Protein AF-A0A3S5ANH1-F1 (afdb_monomer)

Nearest PDB structures (foldseek):
  4wo8-assembly1_A  TM=8.665E-01  e=1.087E-09  Schistosoma mansoni
  4woe-assembly1_A  TM=8.749E-01  e=1.483E-09  Schistosoma mansoni
  3m10-assembly1_A  TM=8.319E-01  e=1.886E-06  Limulus polyphemus
  4am1-assembly1_A  TM=8.472E-01  e=3.976E-06  Penaeus vannamei
  4bg4-assembly1_A  TM=8.411E-01  e=7.877E-06  Penaeus vannamei

Organism: NCBI:txid117903

Foldseek 3Di:
DFQPLLVVLLCVLQPDPPQPELLNVQPDPVCRVVFRPDADPLRDGVSLQQPVVVQPPDDSPYSHTHFQFPCCCVRSVSRVVSSCCVVVVDPDPDDDDDDDDPDDPVPPPDDDPCPPPNPDPDDDDDDDDDDPPATDPSSQDPVNVVVVVVVVVVVVVPVDPPDDDPDDDPPVPDDPVVVVVVVVVVD

InterPro domains:
  IPR000749 ATP:guanido phosphotransferase [PTHR11547] (14-159)
  IPR014746 Glutamine synthetase/guanido kinase, catalytic domain [SSF55931] (110-155)
  IPR022413 ATP:guanido phosphotransferase, N-terminal [PF02807] (18-84)
  IPR022413 ATP:guanido phosphotransferase, N-terminal [PS51509] (5-89)
  IPR022414 ATP:guanido phosphotransferase, catalytic domain [PS51510] (119-187)
  IPR036802 ATP:guanido phosphotransferase, N-terminal domain superfamily [G3DSA:1.10.135.10] (2-91)
  IPR036802 ATP:guanido phosphotransferase, N-terminal domain superfamily [SSF48034] (4-90)

Mean predicted aligned error: 10.55 Å

pLDDT: mean 77.69, std 18.93, range [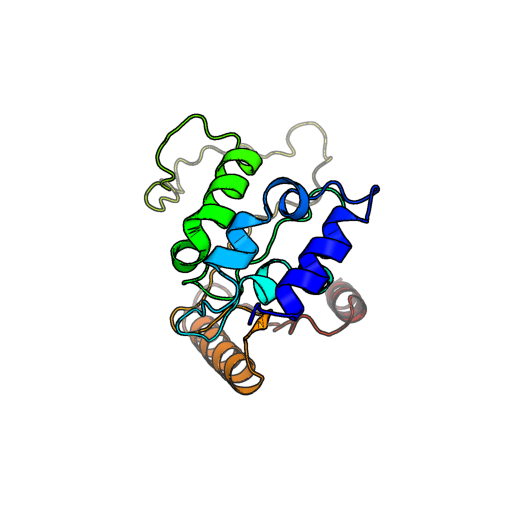28.47, 96.0]

Secondary structure (DSSP, 8-state):
---HHHHHHHHHHHT-TT---HHHHH--HHHHHHHTT---TT---HHHHH-HHHH--S-GGG-----SSTTHHHHTHHHHHHHHHHHTT--SSS--PPPP----GGG--PPPTTTTT------------PPTT---TTT--HHHHHHHHHHHHHHHHHS-SS---------SSS-THHHHHHHHT--

Structure (mmCIF, N/CA/C/O backbone):
data_AF-A0A3S5ANH1-F1
#
_entry.id   AF-A0A3S5ANH1-F1
#
loop_
_atom_site.group_PDB
_atom_site.id
_atom_site.type_symbol
_atom_site.label_atom_id
_atom_site.label_alt_id
_atom_site.label_comp_id
_atom_site.label_asym_id
_atom_site.label_entity_id
_atom_site.label_seq_id
_atom_site.pdbx_PDB_ins_code
_atom_site.Cartn_x
_atom_site.Cartn_y
_atom_site.Cartn_z
_atom_site.occupancy
_atom_site.B_iso_or_equiv
_atom_site.auth_seq_id
_atom_site.auth_comp_id
_atom_site.auth_asym_id
_atom_site.auth_atom_id
_atom_site.pdbx_PDB_model_num
ATOM 1 N N . MET A 1 1 ? -17.662 0.057 21.845 1.00 48.22 1 MET A N 1
ATOM 2 C CA . MET A 1 1 ? -16.633 0.931 22.445 1.00 48.22 1 MET A CA 1
ATOM 3 C C . MET A 1 1 ? -15.595 1.213 21.374 1.00 48.22 1 MET A C 1
ATOM 5 O O . MET A 1 1 ? -14.651 0.446 21.330 1.00 48.22 1 MET A O 1
ATOM 9 N N . GLU A 1 2 ? -15.850 2.197 20.494 1.00 56.78 2 GLU A N 1
ATOM 10 C CA . GLU A 1 2 ? -15.168 2.522 19.212 1.00 56.78 2 GLU A CA 1
ATOM 11 C C . GLU A 1 2 ? -13.622 2.590 19.268 1.00 56.78 2 GLU A C 1
ATOM 13 O O . GLU A 1 2 ? -13.023 2.810 20.321 1.00 56.78 2 GLU A O 1
ATOM 18 N N . SER A 1 3 ? -12.949 2.331 18.135 1.00 76.44 3 SER A N 1
ATOM 19 C CA . SER A 1 3 ? -11.482 2.356 18.084 1.00 76.44 3 SER A CA 1
ATOM 20 C C . SER A 1 3 ? -10.990 3.794 18.167 1.00 76.44 3 SER A C 1
ATOM 22 O O . SER A 1 3 ? -10.947 4.497 17.159 1.00 76.44 3 SER A O 1
ATOM 24 N N . LYS A 1 4 ? -10.577 4.201 19.373 1.00 86.81 4 LYS A N 1
ATOM 25 C CA . LYS A 1 4 ? -10.059 5.543 19.678 1.00 86.81 4 LYS A CA 1
ATOM 26 C C . LYS A 1 4 ? -9.081 6.062 18.615 1.00 86.81 4 LYS A C 1
ATOM 28 O O . LYS A 1 4 ? -9.253 7.154 18.104 1.00 86.81 4 LYS A O 1
ATOM 33 N N . ALA A 1 5 ? -8.130 5.228 18.190 1.00 88.94 5 ALA A N 1
ATOM 34 C CA . ALA A 1 5 ? -7.135 5.614 17.190 1.00 88.94 5 ALA A CA 1
ATOM 35 C C . ALA A 1 5 ? -7.726 5.977 15.814 1.00 88.94 5 ALA A C 1
ATOM 37 O O . ALA A 1 5 ? -7.190 6.845 15.136 1.00 88.94 5 ALA A O 1
ATOM 38 N N . LEU A 1 6 ? -8.789 5.301 15.363 1.00 90.81 6 LEU A N 1
ATOM 39 C CA . LEU A 1 6 ? -9.415 5.607 14.073 1.00 90.81 6 LEU A CA 1
ATOM 40 C C . LEU A 1 6 ? -10.240 6.900 14.153 1.00 90.81 6 LEU A C 1
ATOM 42 O O . LEU A 1 6 ? -10.196 7.696 13.216 1.00 90.81 6 LEU A O 1
ATOM 46 N N . ILE A 1 7 ? -10.925 7.119 15.279 1.00 92.19 7 ILE A N 1
ATOM 47 C CA . ILE A 1 7 ? -11.663 8.357 15.563 1.00 92.19 7 ILE A CA 1
ATOM 48 C C . ILE A 1 7 ? -10.708 9.551 15.582 1.00 92.19 7 ILE A C 1
ATOM 50 O O . ILE A 1 7 ? -10.924 10.508 14.845 1.00 92.19 7 ILE A O 1
ATOM 54 N N . ASP A 1 8 ? -9.612 9.456 16.341 1.00 90.38 8 ASP A N 1
ATOM 55 C CA . ASP A 1 8 ? -8.623 10.531 16.466 1.00 90.38 8 ASP A CA 1
ATOM 56 C C . ASP A 1 8 ? -8.066 10.941 15.085 1.00 90.38 8 ASP A C 1
ATOM 58 O O . ASP A 1 8 ? -7.897 12.124 14.785 1.00 90.38 8 ASP A O 1
ATOM 62 N N . ILE A 1 9 ? -7.804 9.962 14.205 1.00 89.31 9 ILE A N 1
ATOM 63 C CA . ILE A 1 9 ? -7.336 10.222 12.834 1.00 89.31 9 ILE A CA 1
ATOM 64 C C . ILE A 1 9 ? -8.435 10.865 11.985 1.00 89.31 9 ILE A C 1
ATOM 66 O O . ILE A 1 9 ? -8.144 11.805 11.245 1.00 89.31 9 ILE A O 1
ATOM 70 N N . TYR A 1 10 ? -9.673 10.376 12.076 1.00 90.88 10 TYR A N 1
ATOM 71 C CA . TYR A 1 10 ? -10.809 10.951 11.360 1.00 90.88 10 TYR A CA 1
ATOM 72 C C . TYR A 1 10 ? -11.000 12.423 11.732 1.00 90.88 10 TYR A C 1
ATOM 74 O O . TYR A 1 10 ? -10.987 13.277 10.849 1.00 90.88 10 TYR A O 1
ATOM 82 N N . GLU A 1 11 ? -11.077 12.742 13.023 1.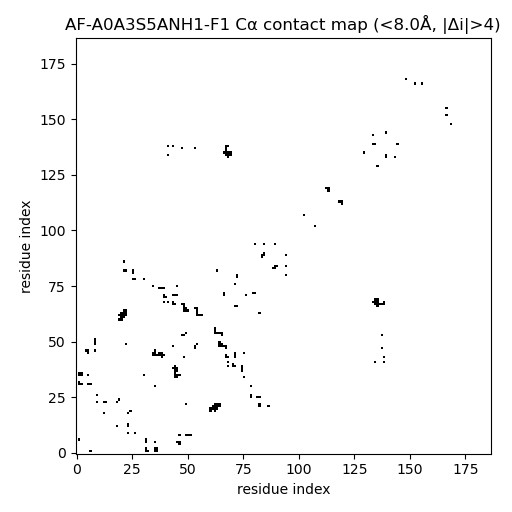00 90.75 11 GLU A N 1
ATOM 83 C CA . GLU A 1 11 ? -11.226 14.118 13.503 1.00 90.75 11 GLU A CA 1
ATOM 84 C C . GLU A 1 11 ? -10.055 15.000 13.057 1.00 90.75 11 GLU A C 1
ATOM 86 O O . GLU A 1 11 ? -10.266 16.090 12.526 1.00 90.75 11 GLU A O 1
ATOM 91 N N . CYS A 1 12 ? -8.818 14.508 13.175 1.00 87.50 12 CYS A N 1
ATOM 92 C CA . CYS A 1 12 ? -7.627 15.221 12.713 1.00 87.50 12 CYS A CA 1
ATOM 93 C C . CYS A 1 12 ? -7.669 15.526 11.204 1.00 87.50 12 CYS A C 1
ATOM 95 O O . CYS A 1 12 ? -7.318 16.630 10.783 1.00 87.50 12 CYS A O 1
ATOM 97 N N . MET A 1 13 ? -8.114 14.575 10.376 1.00 85.75 13 MET A N 1
ATOM 98 C CA . MET A 1 13 ? -8.253 14.786 8.933 1.00 85.75 13 MET A CA 1
ATOM 99 C C . MET A 1 13 ? -9.373 15.767 8.598 1.00 85.75 13 MET A C 1
ATOM 101 O O . MET A 1 13 ? -9.183 16.624 7.729 1.00 85.75 13 MET A O 1
ATOM 105 N N . GLN A 1 14 ? -10.526 15.649 9.263 1.00 87.19 14 GLN A N 1
ATOM 106 C CA . GLN A 1 14 ? -11.679 16.492 8.969 1.00 87.19 14 GLN A CA 1
ATOM 107 C C . GLN A 1 14 ? -11.457 17.942 9.404 1.00 87.19 14 GLN A C 1
ATOM 109 O O . GLN A 1 14 ? -11.721 18.842 8.606 1.00 87.19 14 GLN A O 1
ATOM 114 N N . ASN A 1 15 ? -10.848 18.160 10.573 1.00 88.06 15 ASN A N 1
ATOM 115 C CA . ASN A 1 15 ? -10.549 19.490 11.118 1.00 88.06 15 ASN A CA 1
ATOM 116 C C . ASN A 1 15 ? -9.405 20.223 10.396 1.00 88.06 15 ASN A C 1
ATOM 118 O O . ASN A 1 15 ? -9.183 21.405 10.639 1.00 88.06 15 ASN A O 1
ATOM 122 N N . ASN A 1 16 ? -8.649 19.543 9.530 1.00 84.88 16 ASN A N 1
ATOM 123 C CA . ASN A 1 16 ? -7.589 20.174 8.751 1.00 84.88 16 ASN A CA 1
ATOM 124 C C . ASN A 1 16 ? -8.125 20.655 7.393 1.00 84.88 16 ASN A C 1
ATOM 126 O O . ASN A 1 16 ? -8.247 19.863 6.454 1.00 84.88 16 ASN A O 1
ATOM 130 N N . ASP A 1 17 ? -8.419 21.949 7.274 1.00 83.56 17 ASP A N 1
ATOM 131 C CA . ASP A 1 17 ? -8.961 22.567 6.053 1.00 83.56 17 ASP A CA 1
ATOM 132 C C . ASP A 1 17 ? -7.990 22.577 4.864 1.00 83.56 17 ASP A C 1
ATOM 134 O O . ASP A 1 17 ? -8.424 22.592 3.706 1.00 83.56 17 ASP A O 1
ATOM 138 N N . GLU A 1 18 ? -6.685 22.506 5.125 1.00 82.94 18 GLU A N 1
ATOM 139 C CA . GLU A 1 18 ? -5.639 22.442 4.099 1.00 82.94 18 GLU A CA 1
ATOM 140 C C . GLU A 1 18 ? -5.502 21.036 3.501 1.00 82.94 18 GLU A C 1
ATOM 142 O O . GLU A 1 18 ? -4.967 20.854 2.405 1.00 82.94 18 GLU A O 1
ATOM 147 N N . ASN A 1 19 ? -6.016 20.016 4.190 1.00 80.06 19 ASN A N 1
ATOM 148 C CA . ASN A 1 19 ? -5.932 18.640 3.735 1.00 80.06 19 ASN A CA 1
ATOM 149 C C . ASN A 1 19 ? -6.884 18.396 2.548 1.00 80.06 19 ASN A C 1
ATOM 151 O O . ASN A 1 19 ? -8.104 18.336 2.701 1.00 80.06 19 ASN A O 1
ATOM 155 N N . ARG A 1 20 ? -6.313 18.211 1.352 1.00 80.94 20 ARG A N 1
ATOM 156 C CA . ARG A 1 20 ? -7.031 17.874 0.104 1.00 80.94 20 ARG A CA 1
ATOM 157 C C . ARG A 1 20 ? -6.904 16.397 -0.297 1.00 80.94 20 ARG A C 1
ATOM 159 O O . ARG A 1 20 ? -7.111 16.047 -1.454 1.00 80.94 20 ARG A O 1
ATOM 166 N N . SER A 1 21 ? -6.540 15.529 0.647 1.00 83.12 21 SER A N 1
ATOM 167 C CA . SER A 1 21 ? -6.333 14.100 0.395 1.00 83.12 21 SER A CA 1
ATOM 168 C C . SER A 1 21 ? -7.602 13.369 -0.047 1.00 83.12 21 SER A C 1
ATOM 170 O O . SER A 1 21 ? -8.707 13.646 0.428 1.00 83.12 21 SER A O 1
ATOM 172 N N . LEU A 1 22 ? -7.428 12.346 -0.890 1.00 85.25 22 LEU A N 1
ATOM 173 C CA . LEU A 1 22 ? -8.503 11.396 -1.190 1.00 85.25 22 LEU A CA 1
ATOM 174 C C . LEU A 1 22 ? -8.908 10.605 0.061 1.00 85.25 22 LEU A C 1
ATOM 176 O O . LEU A 1 22 ? -10.085 10.298 0.226 1.00 85.25 22 LEU A O 1
ATOM 180 N N . SER A 1 23 ? -7.969 10.357 0.980 1.00 87.56 23 SER A N 1
ATOM 181 C CA . SER A 1 23 ? -8.270 9.776 2.292 1.00 87.56 23 SER A CA 1
ATOM 182 C C . SER A 1 23 ? -9.314 10.594 3.054 1.00 87.56 23 SER A C 1
ATOM 184 O O . SER A 1 23 ? -10.310 10.025 3.483 1.00 87.56 23 SER A O 1
ATOM 186 N N . LYS A 1 24 ? -9.149 11.923 3.167 1.00 87.62 24 LYS A N 1
ATOM 187 C CA . LYS A 1 24 ? -10.128 12.803 3.831 1.00 87.62 24 LYS A CA 1
ATOM 188 C C . LYS A 1 24 ? -11.490 12.754 3.141 1.00 87.62 24 LYS A C 1
ATOM 190 O O . LYS A 1 24 ? -12.512 12.671 3.814 1.00 87.62 24 LYS A O 1
ATOM 195 N N . LYS A 1 25 ? -11.496 12.806 1.804 1.00 89.25 25 LYS A N 1
ATOM 196 C CA . LYS A 1 25 ? -12.723 12.819 0.992 1.00 89.25 25 LYS A CA 1
ATOM 197 C C . LYS A 1 25 ? -13.569 11.555 1.178 1.00 89.25 25 LYS A C 1
ATOM 199 O O . LYS A 1 25 ? -14.790 11.647 1.180 1.00 89.25 25 LYS A O 1
ATOM 204 N N . HIS A 1 26 ? -12.926 10.394 1.296 1.00 91.88 26 HIS A N 1
ATOM 205 C CA . HIS A 1 26 ? -13.602 9.091 1.300 1.00 91.88 26 HIS A CA 1
ATOM 206 C C . HIS A 1 26 ? -13.698 8.437 2.680 1.00 91.88 26 HIS A C 1
ATOM 208 O O . HIS A 1 26 ? -14.437 7.467 2.836 1.00 91.88 26 HIS A O 1
ATOM 214 N N . LEU A 1 27 ? -12.981 8.938 3.688 1.00 91.31 27 LEU A N 1
ATOM 215 C CA . LEU A 1 27 ? -13.120 8.472 5.065 1.00 91.31 27 LEU A CA 1
ATOM 216 C C . LEU A 1 27 ? -14.353 9.124 5.700 1.00 91.31 27 LEU A C 1
ATOM 218 O O . LEU A 1 27 ? -14.269 10.223 6.245 1.00 91.31 27 LEU A O 1
ATOM 222 N N . ILE A 1 28 ? -15.491 8.438 5.608 1.00 92.62 28 ILE A N 1
ATOM 223 C CA . ILE A 1 28 ? -16.779 8.852 6.181 1.00 92.62 28 ILE A CA 1
ATOM 224 C C . ILE A 1 28 ? -17.017 8.211 7.553 1.00 92.62 28 ILE A C 1
ATOM 226 O O . ILE A 1 28 ? -16.389 7.206 7.900 1.00 92.62 28 ILE A O 1
ATOM 230 N N . LYS A 1 29 ? -17.938 8.783 8.336 1.00 92.19 29 LYS A N 1
ATOM 231 C CA . LYS A 1 29 ? -18.213 8.351 9.713 1.00 92.19 29 LYS A CA 1
ATOM 232 C C . LYS A 1 29 ? -18.677 6.891 9.789 1.00 92.19 29 LYS A C 1
ATOM 234 O O . LYS A 1 29 ? -18.270 6.164 10.686 1.00 92.19 29 LYS A O 1
ATOM 239 N N . GLU A 1 30 ? -19.433 6.431 8.802 1.00 93.56 30 GLU A N 1
ATOM 240 C CA . GLU A 1 30 ? -19.943 5.062 8.695 1.00 93.56 30 GLU A CA 1
ATOM 241 C C . GLU A 1 30 ? -18.811 4.023 8.671 1.00 93.56 30 GLU A C 1
ATOM 243 O O . GLU A 1 30 ? -18.956 2.921 9.198 1.00 93.56 30 GLU A O 1
ATOM 248 N N . PHE A 1 31 ? -17.647 4.373 8.112 1.00 93.44 31 PHE A N 1
ATOM 249 C CA . PHE A 1 31 ? -16.478 3.494 8.107 1.00 93.44 31 PHE A CA 1
ATOM 250 C C . PHE A 1 31 ? -15.800 3.383 9.474 1.00 93.44 31 PHE A C 1
ATOM 252 O O . PHE A 1 31 ? -15.119 2.388 9.728 1.00 93.44 31 PHE A O 1
ATOM 259 N N . ILE A 1 32 ? -16.001 4.353 10.367 1.00 92.31 32 ILE A N 1
ATOM 260 C CA . ILE A 1 32 ? -15.525 4.282 11.753 1.00 92.31 32 ILE A CA 1
ATOM 261 C C . ILE A 1 32 ? -16.286 3.180 12.492 1.00 92.31 32 ILE A C 1
ATOM 263 O O . ILE A 1 32 ? -15.665 2.307 13.106 1.00 92.31 32 ILE A O 1
ATOM 267 N N . ASP A 1 33 ? -17.609 3.169 12.335 1.00 91.44 33 ASP A N 1
ATOM 268 C CA . ASP A 1 33 ? -18.497 2.177 12.941 1.00 91.44 33 ASP A CA 1
ATOM 269 C C . ASP A 1 33 ? -18.273 0.791 12.325 1.00 91.44 33 ASP A C 1
ATOM 271 O O . ASP A 1 33 ? -18.129 -0.206 13.035 1.00 91.44 33 ASP A O 1
ATOM 275 N N . GLN A 1 34 ? -18.172 0.731 10.994 1.00 93.50 34 GLN A N 1
ATOM 276 C CA . GLN A 1 34 ? -18.025 -0.521 10.258 1.00 93.50 34 GLN A CA 1
ATOM 277 C C . GLN A 1 34 ? -16.663 -1.192 10.486 1.00 93.50 34 GLN A C 1
ATOM 279 O O . GLN A 1 34 ? -16.593 -2.415 10.615 1.00 93.50 34 GLN A O 1
ATOM 284 N N . TYR A 1 35 ? -15.571 -0.422 10.511 1.00 94.88 35 TYR A N 1
ATOM 285 C CA . TYR A 1 35 ? -14.212 -0.974 10.475 1.00 94.88 35 TYR A CA 1
ATOM 286 C C . TYR A 1 35 ? -13.392 -0.744 11.745 1.00 94.88 35 TYR A C 1
ATOM 288 O O . TYR A 1 35 ? -12.272 -1.252 11.829 1.00 94.88 35 TYR A O 1
ATOM 296 N N . GLY A 1 36 ? -13.915 -0.044 12.757 1.00 91.31 36 GLY A N 1
ATOM 297 C CA . GLY A 1 36 ? -13.165 0.292 13.973 1.00 91.31 36 GLY A CA 1
ATOM 298 C C . GLY A 1 36 ? -12.495 -0.917 14.646 1.00 91.31 36 GLY A C 1
ATOM 299 O O . GLY A 1 36 ? -11.318 -0.862 15.022 1.00 91.31 36 GLY A O 1
ATOM 300 N N . PHE A 1 37 ? -13.195 -2.050 14.721 1.00 92.00 37 PHE A N 1
ATOM 301 C CA . PHE A 1 37 ? -12.689 -3.289 15.342 1.00 92.00 37 PHE A CA 1
ATOM 302 C C . PHE A 1 37 ? -12.140 -4.308 14.363 1.00 92.00 37 PHE A C 1
ATOM 304 O O . PHE A 1 37 ? -11.547 -5.297 14.788 1.00 92.00 37 PHE A O 1
ATOM 311 N N . ILE A 1 38 ? -12.317 -4.080 13.067 1.00 95.06 38 ILE A N 1
ATOM 312 C CA . ILE A 1 38 ? -11.949 -5.059 12.058 1.00 95.06 38 ILE A CA 1
ATOM 313 C C . ILE A 1 38 ? -10.430 -5.081 11.896 1.00 95.06 38 ILE A C 1
ATOM 315 O O . ILE A 1 38 ? -9.757 -4.042 11.913 1.00 95.06 38 ILE A O 1
ATOM 319 N N . ARG A 1 39 ? -9.893 -6.294 11.783 1.00 95.00 39 ARG A N 1
ATOM 320 C CA . ARG A 1 39 ? -8.473 -6.575 11.599 1.00 95.00 39 ARG A CA 1
ATOM 321 C C . ARG A 1 39 ? -8.294 -7.517 10.420 1.00 95.00 39 ARG A C 1
ATOM 323 O O . ARG A 1 39 ? -9.104 -8.422 10.231 1.00 95.00 39 ARG A O 1
ATOM 330 N N . THR A 1 40 ? -7.238 -7.307 9.649 1.00 95.69 40 THR A N 1
ATOM 331 C CA . THR A 1 40 ? -6.801 -8.278 8.641 1.00 95.69 40 THR A CA 1
ATOM 332 C C . THR A 1 40 ? -6.148 -9.486 9.329 1.00 95.69 40 THR A C 1
ATOM 334 O O . THR A 1 40 ? -5.787 -9.396 10.508 1.00 95.69 40 THR A O 1
ATOM 337 N N . PRO A 1 41 ? -5.927 -10.609 8.622 1.00 94.56 41 PRO A N 1
ATOM 338 C CA . PRO A 1 41 ? -5.168 -11.746 9.155 1.00 94.56 41 PRO A CA 1
ATOM 339 C C . PRO A 1 41 ? -3.752 -11.387 9.636 1.00 94.56 41 PRO A C 1
ATOM 341 O O . PRO A 1 41 ? -3.222 -12.043 10.526 1.00 94.56 41 PRO A O 1
ATOM 344 N N . PHE A 1 42 ? -3.160 -10.319 9.092 1.00 92.31 42 PHE A N 1
ATOM 345 C CA . PHE A 1 42 ? -1.860 -9.786 9.513 1.00 92.31 42 PHE A CA 1
ATOM 346 C C . PHE A 1 42 ? -1.956 -8.778 10.676 1.00 92.31 42 PHE A C 1
ATOM 348 O O . PHE A 1 42 ? -0.955 -8.182 11.064 1.00 92.31 42 PHE A O 1
ATOM 355 N N . GLY A 1 43 ? -3.151 -8.551 11.233 1.00 93.06 43 GLY A N 1
ATOM 356 C CA . GLY A 1 43 ? -3.387 -7.587 12.313 1.00 93.06 43 GLY A CA 1
ATOM 357 C C . GLY A 1 43 ? -3.501 -6.128 11.852 1.00 93.06 43 GLY A C 1
ATOM 358 O O . GLY A 1 43 ? -3.582 -5.219 12.683 1.00 93.06 43 GLY A O 1
ATOM 359 N N . GLY A 1 44 ? -3.536 -5.881 10.542 1.00 92.75 44 GLY A N 1
ATOM 360 C CA . GLY A 1 44 ? -3.730 -4.559 9.959 1.00 92.75 44 GLY A CA 1
ATOM 361 C C . GLY A 1 44 ? -5.097 -3.972 10.283 1.00 92.75 44 GLY A C 1
ATOM 362 O O . GLY A 1 44 ? -6.088 -4.683 10.424 1.00 92.75 44 GLY A O 1
ATOM 363 N N . THR A 1 45 ? -5.151 -2.650 10.421 1.00 94.31 45 THR A N 1
ATOM 364 C CA . THR A 1 45 ? -6.366 -1.903 10.767 1.00 94.31 45 THR A CA 1
ATOM 365 C C . THR A 1 45 ? -6.588 -0.806 9.737 1.00 94.31 45 THR A C 1
ATOM 367 O O . THR A 1 45 ? -5.637 -0.362 9.083 1.00 94.31 45 THR A O 1
ATOM 370 N N . LEU A 1 46 ? -7.815 -0.287 9.651 1.00 93.62 46 LEU A N 1
ATOM 371 C CA . LEU A 1 46 ? -8.060 0.901 8.840 1.00 93.62 46 LEU A CA 1
ATOM 372 C C . LEU A 1 46 ? -7.255 2.104 9.356 1.00 93.62 46 LEU A C 1
ATOM 374 O O . LEU A 1 46 ? -6.716 2.856 8.550 1.00 93.62 46 LEU A O 1
ATOM 378 N N . SER A 1 47 ? -7.084 2.243 10.678 1.00 91.88 47 SER A N 1
ATOM 379 C CA . SER A 1 47 ? -6.273 3.319 11.265 1.00 91.88 47 SER A CA 1
ATOM 380 C C . SER A 1 47 ? -4.804 3.252 10.848 1.00 91.88 47 SER A C 1
ATOM 382 O O . SER A 1 47 ? -4.216 4.296 10.584 1.00 91.88 47 SER A O 1
ATOM 384 N N . HIS A 1 48 ? -4.219 2.056 10.711 1.00 90.88 48 HIS A N 1
ATOM 385 C CA . HIS A 1 48 ? -2.894 1.902 10.117 1.00 90.88 48 HIS A CA 1
ATOM 386 C C . HIS A 1 48 ? -2.898 2.423 8.676 1.00 90.88 48 HIS A C 1
ATOM 388 O O . HIS A 1 48 ? -2.048 3.234 8.330 1.00 90.88 48 HIS A O 1
ATOM 394 N N . CYS A 1 49 ? -3.906 2.062 7.877 1.00 90.62 49 CYS A N 1
ATOM 395 C CA . CYS A 1 49 ? -3.966 2.444 6.468 1.00 90.62 49 CYS A CA 1
ATOM 396 C C . CYS A 1 49 ? -4.117 3.956 6.226 1.00 90.62 49 CYS A C 1
ATOM 398 O O . CYS A 1 49 ? -3.579 4.510 5.262 1.00 90.62 49 CYS A O 1
ATOM 400 N N . VAL A 1 50 ? -4.875 4.638 7.088 1.00 89.19 50 VAL A N 1
ATOM 401 C CA . VAL A 1 50 ? -5.155 6.074 6.944 1.00 89.19 50 VAL A CA 1
ATOM 402 C C . VAL A 1 50 ? -4.168 6.965 7.694 1.00 89.19 50 VAL A C 1
ATOM 404 O O . VAL A 1 50 ? -4.162 8.170 7.466 1.00 89.19 50 VAL A O 1
ATOM 407 N N . ASN A 1 51 ? -3.294 6.419 8.543 1.00 84.00 51 ASN A N 1
ATOM 408 C CA . ASN A 1 51 ? -2.388 7.224 9.359 1.00 84.00 51 ASN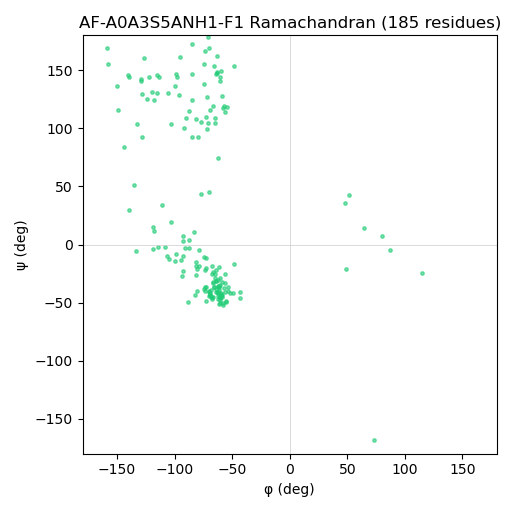 A CA 1
ATOM 409 C C . ASN A 1 51 ? -1.545 8.194 8.512 1.00 84.00 51 ASN A C 1
ATOM 411 O O . ASN A 1 51 ? -0.722 7.788 7.691 1.00 84.00 51 ASN A O 1
ATOM 415 N N . ALA A 1 52 ? -1.710 9.495 8.764 1.00 61.09 52 ALA A N 1
ATOM 416 C CA . ALA A 1 52 ? -1.034 10.563 8.033 1.00 61.09 52 ALA A CA 1
ATOM 417 C C . ALA A 1 52 ? 0.499 10.433 8.063 1.00 61.09 52 ALA A C 1
ATOM 419 O O . ALA A 1 52 ? 1.153 10.715 7.066 1.00 61.09 52 ALA A O 1
ATOM 420 N N . LYS A 1 53 ? 1.092 9.912 9.150 1.00 60.50 53 LYS A N 1
ATOM 421 C CA . LYS A 1 53 ? 2.548 9.670 9.210 1.00 60.50 53 LYS A CA 1
ATOM 422 C C . LYS A 1 53 ? 3.021 8.623 8.197 1.00 60.50 53 LYS A C 1
ATOM 424 O O . LYS A 1 53 ? 4.143 8.719 7.717 1.00 60.50 53 LYS A O 1
ATOM 429 N N . GLN A 1 54 ? 2.179 7.641 7.873 1.00 57.75 54 GLN A N 1
ATOM 430 C CA . GLN A 1 54 ? 2.462 6.640 6.837 1.00 57.75 54 GLN A CA 1
ATOM 431 C C . GLN A 1 54 ? 2.156 7.169 5.428 1.00 57.75 54 GLN A C 1
ATOM 433 O O . GLN A 1 54 ? 2.772 6.729 4.457 1.00 57.75 54 GLN A O 1
ATOM 438 N N . ASN A 1 55 ? 1.235 8.130 5.323 1.00 56.47 55 ASN A N 1
ATOM 439 C CA . ASN A 1 55 ? 0.750 8.672 4.055 1.00 56.47 55 ASN A CA 1
ATOM 440 C C . ASN A 1 55 ? 1.496 9.943 3.593 1.00 56.47 55 ASN A C 1
ATOM 442 O O . ASN A 1 55 ? 1.420 10.279 2.415 1.00 56.47 55 ASN A O 1
ATOM 446 N N . ASN A 1 56 ? 2.296 10.585 4.457 1.00 53.84 56 ASN A N 1
ATOM 447 C CA . ASN A 1 56 ? 3.116 11.776 4.167 1.00 53.84 56 ASN A CA 1
ATOM 448 C C . ASN A 1 56 ? 4.407 11.474 3.368 1.00 53.84 56 ASN A C 1
ATOM 450 O O . ASN A 1 56 ? 5.486 11.990 3.665 1.00 53.84 56 ASN A O 1
ATOM 454 N N . GLY A 1 57 ? 4.330 10.627 2.344 1.00 46.59 57 GLY A N 1
ATOM 455 C CA . GLY A 1 57 ? 5.458 10.392 1.444 1.00 46.59 57 GLY A CA 1
ATOM 456 C C . GLY A 1 57 ? 5.560 11.478 0.373 1.00 46.59 57 GLY A C 1
ATOM 457 O O . GLY A 1 57 ? 4.754 11.453 -0.542 1.00 46.59 57 GLY A O 1
ATOM 458 N N . LEU A 1 58 ? 6.568 12.358 0.475 1.00 40.47 58 LEU A N 1
ATOM 459 C CA . LEU A 1 58 ? 7.203 13.237 -0.540 1.00 40.47 58 LEU A CA 1
ATOM 460 C C . LEU A 1 58 ? 6.340 14.128 -1.474 1.00 40.47 58 LEU A C 1
ATOM 462 O O . LEU A 1 58 ? 6.872 15.118 -1.960 1.00 40.47 58 LEU A O 1
ATOM 466 N N . ASN A 1 59 ? 5.053 13.856 -1.701 1.00 43.44 59 ASN A N 1
ATOM 467 C CA . ASN A 1 59 ? 4.166 14.595 -2.603 1.00 43.44 59 ASN A CA 1
ATOM 468 C C . ASN A 1 59 ? 2.824 14.910 -1.906 1.00 43.44 59 ASN A C 1
ATOM 470 O O . ASN A 1 59 ? 1.966 14.032 -1.806 1.00 43.44 59 ASN A O 1
ATOM 474 N N . PRO A 1 60 ? 2.603 16.164 -1.466 1.00 45.84 60 PRO A N 1
ATOM 475 C CA . PRO A 1 60 ? 1.378 16.604 -0.781 1.00 45.84 60 PRO A CA 1
ATOM 476 C C . PRO A 1 60 ? 0.093 16.477 -1.617 1.00 45.84 60 PRO A C 1
ATOM 478 O O . PRO A 1 60 ? -1.013 16.500 -1.080 1.00 45.84 60 PRO A O 1
ATOM 481 N N . THR A 1 61 ? 0.232 16.372 -2.938 1.00 42.44 61 THR A N 1
ATOM 482 C CA . THR A 1 61 ? -0.861 16.411 -3.916 1.00 42.44 61 THR A CA 1
ATOM 483 C C . THR A 1 61 ? -1.600 15.081 -4.096 1.00 42.44 61 THR A C 1
ATOM 485 O O . THR A 1 61 ? -2.713 15.091 -4.611 1.00 42.44 61 THR A O 1
ATOM 488 N N . GLU A 1 62 ? -1.055 13.952 -3.625 1.00 54.09 62 GLU A N 1
ATOM 489 C CA . GLU A 1 62 ? -1.677 12.621 -3.758 1.00 54.09 62 GLU A CA 1
ATOM 490 C C . GLU A 1 62 ? -1.607 11.814 -2.452 1.00 54.09 62 GLU A C 1
ATOM 492 O O . GLU A 1 62 ? -1.167 10.662 -2.425 1.00 54.09 62 GLU A O 1
ATOM 497 N N . ASN A 1 63 ? -2.045 12.422 -1.346 1.00 65.88 63 ASN A N 1
ATOM 498 C CA . ASN A 1 63 ? -2.207 11.772 -0.040 1.00 65.88 63 ASN A CA 1
ATOM 499 C C . ASN A 1 63 ? -3.256 10.633 -0.109 1.00 65.88 63 ASN A C 1
ATOM 501 O O . ASN A 1 63 ? -4.403 10.768 0.316 1.00 65.88 63 ASN A O 1
ATOM 505 N N . LEU A 1 64 ? -2.875 9.510 -0.707 1.00 80.62 64 LEU A N 1
ATOM 506 C CA . LEU A 1 64 ? -3.629 8.264 -0.783 1.00 80.62 64 LEU A CA 1
ATOM 507 C C . LEU A 1 64 ? -3.376 7.442 0.485 1.00 80.62 64 LEU A C 1
ATOM 509 O O . LEU A 1 64 ? -2.250 7.457 0.993 1.00 80.62 64 LEU A O 1
ATOM 513 N N . PRO A 1 65 ? -4.365 6.675 0.970 1.00 87.06 65 PRO A N 1
ATOM 514 C CA . PRO A 1 65 ? -4.106 5.722 2.033 1.00 87.06 65 PRO A CA 1
ATOM 515 C C . PRO A 1 65 ? -3.165 4.631 1.521 1.00 87.06 65 PRO A C 1
ATOM 517 O O . PRO A 1 65 ? -3.113 4.319 0.323 1.00 87.06 65 PRO A O 1
ATOM 520 N N . ARG A 1 66 ? -2.417 4.024 2.434 1.00 87.50 66 ARG A N 1
ATOM 521 C CA . ARG A 1 66 ? -1.567 2.874 2.136 1.00 87.50 66 ARG A CA 1
ATOM 522 C C . ARG A 1 66 ? -2.224 1.636 2.711 1.00 87.50 66 ARG A C 1
ATOM 524 O O . ARG A 1 66 ? -2.581 1.621 3.878 1.00 87.50 66 ARG A O 1
ATOM 531 N N . CYS A 1 67 ? -2.360 0.578 1.921 1.00 89.88 67 CYS A N 1
ATOM 532 C CA . CYS A 1 67 ? -2.602 -0.727 2.523 1.00 89.88 67 CYS A CA 1
ATOM 533 C C . CYS A 1 67 ? -1.395 -1.101 3.383 1.00 89.88 67 CYS A C 1
ATOM 535 O O . CYS A 1 67 ? -0.258 -0.741 3.063 1.00 89.88 67 CYS A O 1
ATOM 537 N N . VAL A 1 68 ? -1.644 -1.841 4.457 1.00 91.12 68 VAL A N 1
ATOM 538 C CA . VAL A 1 68 ? -0.589 -2.323 5.355 1.00 91.12 68 VAL A CA 1
ATOM 539 C C . VAL A 1 68 ? -0.317 -3.817 5.206 1.00 91.12 68 VAL A C 1
ATOM 541 O O . VAL A 1 68 ? 0.698 -4.306 5.688 1.00 91.12 68 VAL A O 1
ATOM 544 N N . ASP A 1 69 ? -1.169 -4.513 4.459 1.00 93.38 69 ASP A N 1
ATOM 545 C CA . ASP A 1 69 ? -1.020 -5.904 4.045 1.00 93.38 69 ASP A CA 1
ATOM 546 C C . ASP A 1 69 ? -1.899 -6.189 2.802 1.00 93.38 69 ASP A C 1
ATOM 548 O O . ASP A 1 69 ? -2.717 -5.339 2.421 1.00 93.38 69 ASP A O 1
ATOM 552 N N . PRO A 1 70 ? -1.733 -7.353 2.141 1.00 91.81 70 PRO A N 1
ATOM 553 C CA . PRO A 1 70 ? -2.501 -7.707 0.944 1.00 91.81 70 PRO A CA 1
ATOM 554 C C . PRO A 1 70 ? -4.020 -7.789 1.149 1.00 91.81 70 PRO A C 1
ATOM 556 O O . PRO A 1 70 ? -4.772 -7.521 0.212 1.00 91.81 70 PRO A O 1
ATOM 559 N N . GLU A 1 71 ? -4.476 -8.124 2.356 1.00 94.88 71 GLU A N 1
ATOM 560 C CA . GLU A 1 71 ? -5.888 -8.376 2.661 1.00 94.88 71 GLU A CA 1
ATOM 561 C C . GLU A 1 71 ? -6.679 -7.081 2.888 1.00 94.88 71 GLU A C 1
ATOM 563 O O . GLU A 1 71 ? -7.900 -7.068 2.744 1.00 94.88 71 GLU A O 1
ATOM 568 N N . CYS A 1 72 ? -5.998 -5.961 3.155 1.00 93.75 72 CYS A N 1
ATOM 569 C CA . CYS A 1 72 ? -6.608 -4.643 3.353 1.00 93.75 72 CYS A CA 1
ATOM 570 C C . CYS A 1 72 ? -7.603 -4.249 2.249 1.00 93.75 72 CYS A C 1
ATOM 572 O O . CYS A 1 72 ? -8.670 -3.714 2.556 1.00 93.75 72 CYS A O 1
ATOM 574 N N . TYR A 1 73 ? -7.280 -4.525 0.979 1.00 92.12 73 TYR A N 1
ATOM 575 C CA . TYR A 1 73 ? -8.151 -4.192 -0.156 1.00 92.12 73 TYR A CA 1
ATOM 576 C C . TYR A 1 73 ? -9.477 -4.959 -0.130 1.00 92.12 73 TYR A C 1
ATOM 578 O O . TYR A 1 73 ? -10.487 -4.452 -0.609 1.00 92.12 73 TYR A O 1
ATOM 586 N N . THR A 1 74 ? -9.490 -6.156 0.454 1.00 94.19 74 THR A N 1
ATOM 587 C CA . THR A 1 74 ? -10.694 -6.980 0.596 1.00 94.19 74 THR A CA 1
ATOM 588 C C . THR A 1 74 ? -11.427 -6.636 1.892 1.00 94.19 74 THR A C 1
ATOM 590 O O . THR A 1 74 ? -12.629 -6.364 1.876 1.00 94.19 74 THR A O 1
ATOM 593 N N . THR A 1 75 ? -10.701 -6.589 3.015 1.00 96.00 75 THR A N 1
ATOM 594 C CA . THR A 1 75 ? -11.246 -6.339 4.358 1.00 96.00 75 THR A CA 1
ATOM 595 C C . THR A 1 75 ? -11.879 -4.953 4.488 1.00 96.00 75 THR A C 1
ATOM 597 O O . THR A 1 75 ? -12.946 -4.823 5.081 1.00 96.00 75 THR A O 1
ATOM 600 N N . PHE A 1 76 ? -11.253 -3.927 3.908 1.00 95.38 76 PHE A N 1
ATOM 601 C CA . PHE A 1 76 ? -11.729 -2.539 3.932 1.00 95.38 76 PHE A CA 1
ATOM 602 C C . PHE A 1 76 ? -12.187 -2.080 2.537 1.00 95.38 76 PHE A C 1
ATOM 604 O O . PHE A 1 76 ? -12.012 -0.918 2.163 1.00 95.38 76 PHE A O 1
ATOM 611 N N . SER A 1 77 ? -12.756 -3.001 1.752 1.00 93.81 77 SER A N 1
ATOM 612 C CA . SER A 1 77 ? -13.142 -2.779 0.350 1.00 93.81 77 SER A CA 1
ATOM 613 C C . SER A 1 77 ? -14.034 -1.558 0.153 1.00 93.81 77 SER A C 1
ATOM 615 O O . SER A 1 77 ? -13.791 -0.784 -0.764 1.00 93.81 77 SER A O 1
ATOM 617 N N . GLY A 1 78 ? -14.996 -1.298 1.047 1.00 9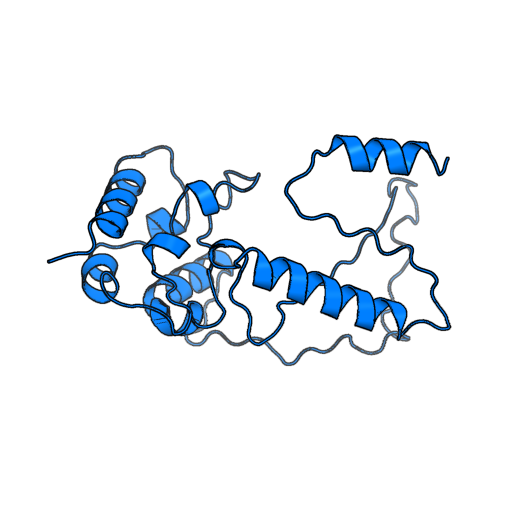2.81 78 GLY A N 1
ATOM 618 C CA . GLY A 1 78 ? -15.859 -0.115 0.935 1.00 92.81 78 GLY A CA 1
ATOM 619 C C . GLY A 1 78 ? -15.084 1.211 0.896 1.00 92.81 78 GLY A C 1
ATOM 620 O O . GLY A 1 78 ? -15.445 2.107 0.135 1.00 92.81 78 GLY A O 1
ATOM 621 N N . PHE A 1 79 ? -13.994 1.312 1.663 1.00 93.69 79 PHE A N 1
ATOM 622 C CA . PHE A 1 79 ? -13.133 2.495 1.706 1.00 93.69 79 PHE A CA 1
ATOM 623 C C . PHE A 1 79 ? -12.118 2.525 0.555 1.00 93.69 79 PHE A C 1
ATOM 625 O O . PHE A 1 79 ? -11.908 3.564 -0.066 1.00 93.69 79 PHE A O 1
ATOM 632 N N . PHE A 1 80 ? -11.475 1.399 0.239 1.00 92.25 80 PHE A N 1
ATOM 633 C CA . PHE A 1 80 ? -10.482 1.382 -0.839 1.00 92.25 80 PHE A CA 1
ATOM 634 C C . PHE A 1 80 ? -11.115 1.477 -2.229 1.00 92.25 80 PHE A C 1
ATOM 636 O O . PHE A 1 80 ? -10.566 2.160 -3.092 1.00 92.25 80 PHE A O 1
ATOM 643 N N . ASP A 1 81 ? -12.279 0.869 -2.456 1.00 91.25 81 ASP A N 1
ATOM 644 C CA . ASP A 1 81 ? -12.965 0.928 -3.747 1.00 91.25 81 ASP A CA 1
ATOM 645 C C . ASP A 1 81 ? -13.439 2.344 -4.078 1.00 91.25 81 ASP A C 1
ATOM 647 O O . ASP A 1 81 ? -13.391 2.742 -5.244 1.00 91.25 81 ASP A O 1
ATOM 651 N N . SER A 1 82 ? -13.896 3.115 -3.083 1.00 90.44 82 SER A N 1
ATOM 652 C CA . SER A 1 82 ? -14.316 4.504 -3.298 1.00 90.44 82 SER A CA 1
ATOM 653 C C . SER A 1 82 ? -13.135 5.376 -3.736 1.00 90.44 82 SER A C 1
ATOM 655 O O . SER A 1 82 ? -13.248 6.131 -4.704 1.00 90.44 82 SER A O 1
ATOM 657 N N . ILE A 1 83 ? -11.967 5.176 -3.123 1.00 89.75 83 ILE A N 1
ATOM 658 C CA . ILE A 1 83 ? -10.725 5.871 -3.475 1.00 89.75 83 ILE A CA 1
ATOM 659 C C . ILE A 1 83 ? -10.189 5.422 -4.832 1.00 89.75 83 ILE A C 1
ATOM 661 O O . ILE A 1 83 ? -9.799 6.265 -5.637 1.00 89.75 83 ILE A O 1
ATOM 665 N N . LEU A 1 84 ? -10.178 4.117 -5.118 1.00 87.62 84 LEU A N 1
ATOM 666 C CA . LEU A 1 84 ? -9.702 3.583 -6.397 1.00 87.62 84 LEU A CA 1
ATOM 667 C C . LEU A 1 84 ? -10.550 4.089 -7.567 1.00 87.62 84 LEU A C 1
ATOM 669 O O . LEU A 1 84 ? -9.996 4.446 -8.608 1.00 87.62 84 LEU A O 1
ATOM 673 N N . LYS A 1 85 ? -11.877 4.157 -7.400 1.00 87.38 85 LYS A N 1
ATOM 674 C CA . LYS A 1 85 ? -12.788 4.712 -8.413 1.00 87.38 85 LYS A CA 1
ATOM 675 C C . LYS A 1 85 ? -12.472 6.170 -8.725 1.00 87.38 85 LYS A C 1
ATOM 677 O O . LYS A 1 85 ? -12.447 6.536 -9.897 1.00 87.38 85 LYS A O 1
ATOM 682 N N . ASP A 1 86 ? -12.198 6.966 -7.697 1.00 87.00 86 ASP A N 1
ATOM 683 C CA . ASP A 1 86 ? -11.886 8.390 -7.836 1.00 87.00 86 ASP A CA 1
ATOM 684 C C . ASP A 1 86 ? -10.485 8.614 -8.435 1.00 87.00 86 ASP A C 1
ATOM 686 O O . ASP A 1 86 ? -10.328 9.321 -9.429 1.00 87.00 86 ASP A O 1
ATOM 690 N N . CYS A 1 87 ? -9.470 7.927 -7.902 1.00 84.94 87 CYS A N 1
ATOM 691 C CA . CYS A 1 87 ? -8.073 8.056 -8.322 1.00 84.94 87 CYS A CA 1
ATOM 692 C C . CYS A 1 87 ? -7.853 7.642 -9.786 1.00 84.94 87 CYS A C 1
ATOM 694 O O . CYS A 1 87 ? -7.197 8.354 -10.545 1.00 84.94 87 CYS A O 1
ATOM 696 N N . HIS A 1 88 ? -8.442 6.523 -10.212 1.00 83.00 88 HIS A N 1
ATOM 697 C CA . HIS A 1 88 ? -8.298 6.013 -11.579 1.00 83.00 88 HIS A CA 1
ATOM 698 C C . HIS A 1 88 ? -9.403 6.485 -12.532 1.00 83.00 88 HIS A C 1
ATOM 700 O O . HIS A 1 88 ? -9.418 6.072 -13.692 1.00 83.00 88 HIS A O 1
ATOM 706 N N . LYS A 1 89 ? -10.321 7.345 -12.064 1.00 81.44 89 LYS A N 1
ATOM 707 C CA . LYS A 1 89 ? -11.455 7.873 -12.841 1.00 81.44 89 LYS A CA 1
ATOM 708 C C . LYS A 1 89 ? -12.272 6.759 -13.517 1.00 81.44 89 LYS A C 1
ATOM 710 O O . LYS A 1 89 ? -12.648 6.863 -14.686 1.00 81.44 89 LYS A O 1
ATOM 715 N N . PHE A 1 90 ? -12.529 5.666 -12.795 1.00 69.50 90 PHE A N 1
ATOM 716 C CA . PHE A 1 90 ? -13.293 4.536 -13.325 1.00 69.50 90 PHE A CA 1
ATOM 717 C C . PHE A 1 90 ? -14.781 4.893 -13.463 1.00 69.50 90 PHE A C 1
ATOM 719 O O . PHE A 1 90 ? -15.432 5.249 -12.487 1.00 69.50 90 PHE A O 1
ATOM 726 N N . ALA A 1 91 ? -15.350 4.689 -14.657 1.00 61.47 91 ALA A N 1
ATOM 727 C CA . ALA A 1 91 ? -16.801 4.744 -14.891 1.00 61.47 91 ALA A CA 1
ATOM 728 C C . ALA A 1 91 ? -17.513 3.394 -14.640 1.00 61.47 91 ALA A C 1
ATOM 730 O O . ALA A 1 91 ? -18.731 3.281 -14.776 1.00 61.47 91 ALA A O 1
ATOM 731 N N . VAL A 1 92 ? -16.759 2.339 -14.315 1.00 62.91 92 VAL A N 1
ATOM 732 C CA . VAL A 1 92 ? -17.245 0.952 -14.253 1.00 62.91 92 VAL A CA 1
ATOM 733 C C . VAL A 1 92 ? -17.590 0.507 -12.833 1.00 62.91 92 VAL A C 1
ATOM 735 O O . VAL A 1 92 ? -16.901 0.826 -11.867 1.00 62.91 92 VAL A O 1
ATOM 738 N N . LYS A 1 93 ? -18.649 -0.310 -12.716 1.00 64.75 93 LYS A N 1
ATOM 739 C CA . LYS A 1 93 ? -19.142 -0.851 -11.435 1.00 64.75 93 LYS A CA 1
ATOM 740 C C . LYS A 1 93 ? -18.181 -1.847 -10.769 1.00 64.75 93 LYS A C 1
ATOM 742 O O . LYS A 1 93 ? -18.235 -1.990 -9.552 1.00 64.75 93 LYS A O 1
ATOM 747 N N . LYS A 1 94 ? -17.322 -2.527 -11.542 1.00 74.19 94 LYS A N 1
ATOM 748 C CA . LYS A 1 94 ? -16.389 -3.559 -11.062 1.00 74.19 94 LYS A CA 1
ATOM 749 C C . LYS A 1 94 ? -14.955 -3.208 -11.456 1.00 74.19 94 LYS A C 1
ATOM 751 O O . LYS A 1 94 ? -14.676 -3.018 -12.636 1.00 74.19 94 LYS A O 1
ATOM 756 N N . ILE A 1 95 ? -14.064 -3.159 -10.470 1.00 78.56 95 ILE A N 1
ATOM 757 C CA . ILE A 1 95 ? -12.633 -2.906 -10.665 1.00 78.56 95 ILE A CA 1
ATOM 758 C C . ILE A 1 95 ? -11.956 -4.242 -10.996 1.00 78.56 95 ILE A C 1
ATOM 760 O O . ILE A 1 95 ? -12.108 -5.220 -10.265 1.00 78.56 95 ILE A O 1
ATOM 764 N N . SER A 1 96 ? -11.245 -4.320 -12.122 1.00 84.75 96 SER A N 1
ATOM 765 C CA . SER A 1 96 ? -10.498 -5.518 -12.523 1.00 84.75 96 SER A CA 1
ATOM 766 C C . SER A 1 96 ? -9.281 -5.132 -13.357 1.00 84.75 96 SER A C 1
ATOM 768 O O . SER A 1 96 ? -9.375 -4.280 -14.238 1.00 84.75 96 SER A O 1
ATOM 770 N N . HIS A 1 97 ? -8.141 -5.762 -13.073 1.00 86.94 97 HIS A N 1
ATOM 771 C CA . HIS A 1 97 ? -6.900 -5.576 -13.819 1.00 86.94 97 HIS A CA 1
ATOM 772 C C . HIS A 1 97 ? -6.705 -6.736 -14.814 1.00 86.94 97 HIS A C 1
ATOM 774 O O . HIS A 1 97 ? -6.914 -7.893 -14.431 1.00 86.94 97 HIS A O 1
ATOM 780 N N . PRO A 1 98 ? -6.292 -6.479 -16.071 1.00 90.81 98 PRO A N 1
ATOM 781 C CA . PRO A 1 98 ? -6.021 -7.541 -17.036 1.00 90.81 98 PRO A CA 1
ATOM 782 C C . PRO A 1 98 ? -4.861 -8.441 -16.582 1.00 90.81 98 PRO A C 1
ATOM 784 O O . PRO A 1 98 ? -4.045 -8.074 -15.732 1.00 90.81 98 PRO A O 1
ATOM 787 N N . LYS A 1 99 ? -4.757 -9.638 -17.167 1.00 93.50 99 LYS A N 1
ATOM 788 C CA . LYS A 1 99 ? -3.600 -10.511 -16.921 1.00 93.50 99 LYS A CA 1
ATOM 789 C C . LYS A 1 99 ? -2.314 -9.808 -17.358 1.00 93.50 99 LYS A C 1
ATOM 791 O O . LYS A 1 99 ? -2.289 -9.146 -18.393 1.00 93.50 99 LYS A O 1
ATOM 796 N N . ALA A 1 100 ? -1.255 -9.974 -16.569 1.00 90.81 100 ALA A N 1
ATOM 797 C CA . ALA A 1 100 ? 0.046 -9.402 -16.885 1.00 90.81 100 ALA A CA 1
ATOM 798 C C . ALA A 1 100 ? 0.548 -9.925 -18.240 1.00 90.81 100 ALA A C 1
ATOM 800 O O . ALA A 1 100 ? 0.584 -11.133 -18.470 1.00 90.81 100 ALA A O 1
ATOM 801 N N . ASN A 1 101 ? 0.930 -9.008 -19.126 1.00 91.75 101 ASN A N 1
ATOM 802 C CA . ASN A 1 101 ? 1.459 -9.318 -20.446 1.00 91.75 101 ASN A CA 1
ATOM 803 C C . ASN A 1 101 ? 2.457 -8.225 -20.849 1.00 91.75 101 ASN A C 1
ATOM 805 O O . ASN A 1 101 ? 2.067 -7.072 -21.012 1.00 91.75 101 ASN A O 1
ATOM 809 N N . PHE A 1 102 ? 3.734 -8.583 -21.004 1.00 87.50 102 PHE A N 1
ATOM 810 C CA . PHE A 1 102 ? 4.774 -7.658 -21.480 1.00 87.50 102 PHE A CA 1
ATOM 811 C C . PHE A 1 102 ? 4.751 -7.462 -23.005 1.00 87.50 102 PHE A C 1
ATOM 813 O O . PHE A 1 102 ? 5.503 -6.648 -23.535 1.00 87.50 102 PHE A O 1
ATOM 820 N N . GLY A 1 103 ? 3.887 -8.191 -23.714 1.00 89.31 103 GLY A N 1
ATOM 821 C CA . GLY A 1 103 ? 3.851 -8.213 -25.167 1.00 89.31 103 GLY A CA 1
ATOM 822 C C . GLY A 1 103 ? 5.029 -8.982 -25.762 1.00 89.31 103 GLY A C 1
ATOM 823 O O . GLY A 1 103 ? 5.758 -9.700 -25.078 1.00 89.31 103 GLY A O 1
ATOM 824 N N . ASN A 1 104 ? 5.202 -8.847 -27.074 1.00 88.31 104 ASN A N 1
ATOM 825 C CA . ASN A 1 104 ? 6.342 -9.421 -27.777 1.00 88.31 104 ASN A CA 1
ATOM 826 C C . ASN A 1 104 ? 7.485 -8.400 -27.790 1.00 88.31 104 ASN A C 1
ATOM 828 O O . ASN A 1 104 ? 7.405 -7.410 -28.516 1.00 88.31 104 ASN A O 1
ATOM 832 N N . ALA A 1 105 ? 8.544 -8.669 -27.019 1.00 82.94 105 ALA A N 1
ATOM 833 C CA . ALA A 1 105 ? 9.693 -7.776 -26.870 1.00 82.94 105 ALA A CA 1
ATOM 834 C C . ALA A 1 105 ? 10.319 -7.361 -28.216 1.00 82.94 105 ALA A C 1
ATOM 836 O O . ALA A 1 105 ? 10.679 -6.201 -28.399 1.00 82.94 105 ALA A O 1
ATOM 837 N N . SER A 1 106 ? 10.365 -8.269 -29.194 1.00 80.31 106 SER A N 1
ATOM 838 C CA . SER A 1 106 ? 10.929 -8.018 -30.527 1.00 80.31 106 SER A CA 1
ATOM 839 C C . SER A 1 106 ? 10.041 -7.149 -31.426 1.00 80.31 106 SER A C 1
ATOM 841 O O . SER A 1 106 ? 10.481 -6.729 -32.492 1.00 80.31 106 SER A O 1
ATOM 843 N N . LYS A 1 107 ? 8.788 -6.886 -31.030 1.00 83.81 107 LYS A N 1
ATOM 844 C CA . LYS A 1 107 ? 7.803 -6.104 -31.799 1.00 83.81 107 LYS A CA 1
ATOM 845 C C . LYS A 1 107 ? 7.342 -4.836 -31.081 1.00 83.81 107 LYS A C 1
ATOM 847 O O . LYS A 1 107 ? 6.376 -4.218 -31.513 1.00 83.81 107 LYS A O 1
ATOM 852 N N . LEU A 1 108 ? 8.013 -4.445 -29.997 1.00 81.38 108 LEU A N 1
ATOM 853 C CA . LEU A 1 108 ? 7.624 -3.273 -29.211 1.00 81.38 108 LEU A CA 1
ATOM 854 C C . LEU A 1 108 ? 7.728 -1.953 -29.997 1.00 81.38 108 LEU A C 1
ATOM 856 O O . LEU A 1 108 ? 7.042 -0.998 -29.655 1.00 81.38 108 LEU A O 1
ATOM 860 N N . GLY A 1 109 ? 8.535 -1.902 -31.066 1.00 80.62 109 GLY A N 1
ATOM 861 C CA . GLY A 1 109 ? 8.508 -0.811 -32.049 1.00 80.62 109 GLY A CA 1
ATOM 862 C C . GLY A 1 109 ? 8.903 0.570 -31.513 1.00 80.62 109 GLY A C 1
ATOM 863 O O . GLY A 1 109 ? 8.646 1.569 -32.179 1.00 80.62 109 GLY A O 1
ATOM 864 N N . PHE A 1 110 ? 9.513 0.648 -30.328 1.00 84.44 110 PHE A N 1
ATOM 865 C CA . PHE A 1 110 ? 9.954 1.915 -29.753 1.00 84.44 110 PHE A CA 1
ATOM 866 C C . PHE A 1 110 ? 11.089 2.512 -30.591 1.00 84.44 110 PHE A C 1
ATOM 868 O O . PHE A 1 110 ? 12.155 1.912 -30.737 1.00 84.44 110 PHE A O 1
ATOM 875 N N . SER A 1 111 ? 10.864 3.700 -31.146 1.00 82.94 111 SER A N 1
ATOM 876 C CA . SER A 1 111 ? 11.929 4.513 -31.727 1.00 82.94 111 SER A CA 1
ATOM 877 C C . SER A 1 111 ? 12.779 5.139 -30.626 1.00 82.94 111 SER A C 1
ATOM 879 O O . SER A 1 111 ? 12.289 5.382 -29.524 1.00 82.94 111 SER A O 1
ATOM 881 N N . ASP A 1 112 ? 14.033 5.460 -30.945 1.00 84.81 112 ASP A N 1
ATOM 882 C CA . ASP A 1 112 ? 14.877 6.245 -30.046 1.00 84.81 112 ASP A CA 1
ATOM 883 C C . ASP A 1 112 ? 14.195 7.584 -29.721 1.00 84.81 112 ASP A C 1
ATOM 885 O O . ASP A 1 112 ? 13.890 8.384 -30.611 1.00 84.81 112 ASP A O 1
ATOM 889 N N . LEU A 1 113 ? 13.923 7.779 -28.430 1.00 83.81 113 LEU A N 1
ATOM 890 C CA . LEU A 1 113 ? 13.219 8.936 -27.894 1.00 83.81 113 LEU A CA 1
ATOM 891 C C . LEU A 1 113 ? 14.046 10.222 -28.030 1.00 83.81 113 LEU A C 1
ATOM 893 O O . LEU A 1 113 ? 13.487 11.312 -27.963 1.00 83.81 113 LEU A O 1
ATOM 897 N N . ASN A 1 114 ? 15.364 10.115 -28.228 1.00 86.31 114 ASN A N 1
ATOM 898 C CA . ASN A 1 114 ? 16.270 11.257 -28.308 1.00 86.31 114 ASN A CA 1
ATOM 899 C C . ASN A 1 114 ? 16.499 11.766 -29.744 1.00 86.31 114 ASN A C 1
ATOM 901 O O . ASN A 1 114 ? 17.342 12.639 -29.976 1.00 86.31 114 ASN A O 1
ATOM 905 N N . ARG A 1 115 ? 15.761 11.235 -30.730 1.00 76.25 115 ARG A N 1
ATOM 906 C CA . ARG A 1 115 ? 15.888 11.635 -32.138 1.00 76.25 115 ARG A CA 1
ATOM 907 C C . ARG A 1 115 ? 15.468 13.094 -32.335 1.00 76.25 115 ARG A C 1
ATOM 909 O O . ARG A 1 115 ? 14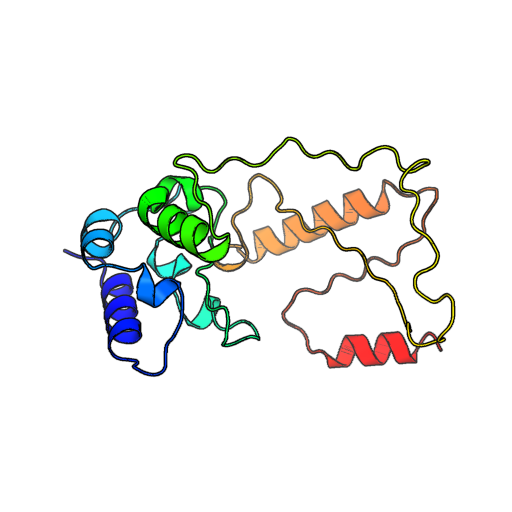.286 13.413 -32.301 1.00 76.25 115 ARG A O 1
ATOM 916 N N . GLY A 1 116 ? 16.446 13.962 -32.595 1.00 70.06 116 GLY A N 1
ATOM 917 C CA . GLY A 1 116 ? 16.238 15.326 -33.096 1.00 70.06 116 GLY A CA 1
ATOM 918 C C . GLY A 1 116 ? 16.654 16.458 -32.155 1.00 70.06 116 GLY A C 1
ATOM 919 O O . GLY A 1 116 ? 16.984 17.526 -32.659 1.00 70.06 116 GLY A O 1
ATOM 920 N N . CYS A 1 117 ? 16.702 16.244 -30.832 1.00 67.69 117 CYS A N 1
ATOM 921 C CA . CYS A 1 117 ? 16.902 17.358 -29.889 1.00 67.69 117 CYS A CA 1
ATOM 922 C C . CYS A 1 117 ? 17.945 17.133 -28.773 1.00 67.69 117 CYS A C 1
ATOM 924 O O . CYS A 1 117 ? 18.223 18.082 -28.051 1.00 67.69 117 CYS A O 1
ATOM 926 N N . GLN A 1 118 ? 18.536 15.937 -28.614 1.00 78.88 118 GLN A N 1
ATOM 927 C CA . GLN A 1 118 ? 19.537 15.635 -27.561 1.00 78.88 118 GLN A CA 1
ATOM 928 C C . GLN A 1 118 ? 19.140 16.089 -26.132 1.00 78.88 118 GLN A C 1
ATOM 930 O O . GLN A 1 118 ? 19.981 16.515 -25.348 1.00 78.88 118 GLN A O 1
ATOM 935 N N . ILE A 1 119 ? 17.853 16.005 -25.775 1.00 87.38 119 ILE A N 1
ATOM 936 C CA . ILE A 1 119 ? 17.329 16.481 -24.476 1.00 87.38 119 ILE A CA 1
ATOM 937 C C . ILE A 1 119 ? 17.301 15.351 -23.431 1.00 87.38 119 ILE A C 1
ATOM 939 O O . ILE A 1 119 ? 17.292 15.601 -22.226 1.00 87.38 119 ILE A O 1
ATOM 943 N N . ILE A 1 120 ? 17.268 14.087 -23.864 1.00 86.06 120 ILE A N 1
ATOM 944 C CA . ILE A 1 120 ? 17.049 12.952 -22.961 1.00 86.06 120 ILE A CA 1
ATOM 945 C C . ILE A 1 120 ? 18.376 12.468 -22.374 1.00 86.06 120 ILE A C 1
ATOM 947 O O . ILE A 1 120 ? 19.211 11.919 -23.086 1.00 86.06 120 ILE A O 1
ATOM 951 N N . LEU A 1 121 ? 18.526 12.618 -21.053 1.00 88.12 121 LEU A N 1
ATOM 952 C CA . LEU A 1 121 ? 19.705 12.164 -20.303 1.00 88.12 121 LEU A CA 1
ATOM 953 C C . LEU A 1 121 ? 19.674 10.661 -19.985 1.00 88.12 121 LEU A C 1
ATOM 955 O O . LEU A 1 121 ? 20.698 9.991 -20.040 1.00 88.12 121 LEU A O 1
ATOM 959 N N . SER A 1 122 ? 18.509 10.119 -19.617 1.00 88.31 122 SER A N 1
ATOM 960 C CA . SER A 1 122 ? 18.341 8.689 -19.334 1.00 88.31 122 SER A CA 1
ATOM 961 C C . SER A 1 122 ? 16.882 8.252 -19.472 1.00 88.31 122 SER A C 1
ATOM 963 O O . SER A 1 122 ? 15.962 9.057 -19.332 1.00 88.31 122 SER A O 1
ATOM 965 N N . THR A 1 123 ? 16.671 6.961 -19.737 1.00 85.12 123 THR A N 1
ATOM 966 C CA . THR A 1 123 ? 15.348 6.320 -19.714 1.00 85.12 123 THR A CA 1
ATOM 967 C C . THR A 1 123 ? 15.363 5.210 -18.673 1.00 85.12 123 THR A C 1
ATOM 969 O O . THR A 1 123 ? 16.270 4.381 -18.660 1.00 85.12 123 THR A O 1
ATOM 972 N N . LYS A 1 124 ? 14.355 5.178 -17.797 1.00 89.00 124 LYS A N 1
ATOM 973 C CA . LYS A 1 124 ? 14.246 4.193 -16.717 1.00 89.00 124 LYS A CA 1
ATOM 974 C C . LYS A 1 124 ? 12.884 3.516 -16.746 1.00 89.00 124 LYS A C 1
ATOM 976 O O . LYS A 1 124 ? 11.856 4.184 -16.711 1.00 89.00 124 LYS A O 1
ATOM 981 N N . VAL A 1 125 ? 12.890 2.186 -16.719 1.00 85.62 125 VAL A N 1
ATOM 982 C CA . VAL A 1 125 ? 11.696 1.358 -16.512 1.00 85.62 125 VAL A CA 1
ATOM 983 C C . VAL A 1 125 ? 11.871 0.605 -15.198 1.00 85.62 125 VAL A C 1
ATOM 985 O O . VAL A 1 125 ? 12.919 0.011 -14.955 1.00 85.62 125 VAL A O 1
ATOM 988 N N . GLN A 1 126 ? 10.863 0.648 -14.327 1.00 87.50 126 GLN A N 1
ATOM 989 C CA . GLN A 1 126 ? 10.895 -0.025 -13.029 1.00 87.50 126 GLN A CA 1
ATOM 990 C C . GLN A 1 126 ? 9.642 -0.874 -12.831 1.00 87.50 126 GLN A C 1
ATOM 992 O O . GLN A 1 126 ? 8.530 -0.453 -13.142 1.00 87.50 126 GLN A O 1
ATOM 997 N N . LEU A 1 127 ? 9.828 -2.048 -12.231 1.00 84.38 127 LEU A N 1
ATOM 998 C CA . LEU A 1 127 ? 8.758 -2.892 -11.717 1.00 84.38 127 LEU A CA 1
ATOM 999 C C . LEU A 1 127 ? 8.889 -2.999 -10.198 1.00 84.38 127 LEU A C 1
ATOM 1001 O O . LEU A 1 127 ? 9.991 -3.015 -9.654 1.00 84.38 127 LEU A O 1
ATOM 1005 N N . LYS A 1 128 ? 7.749 -3.075 -9.514 1.00 84.69 128 LYS A N 1
ATOM 1006 C CA . LYS A 1 128 ? 7.671 -3.299 -8.068 1.00 84.69 128 LYS A CA 1
ATOM 1007 C C . LYS A 1 128 ? 6.845 -4.552 -7.806 1.00 84.69 128 LYS A C 1
ATOM 1009 O O . LYS A 1 128 ? 5.909 -4.842 -8.560 1.00 84.69 128 LYS A O 1
ATOM 1014 N N . ARG A 1 129 ? 7.216 -5.320 -6.785 1.00 87.12 129 ARG A N 1
ATOM 1015 C CA . ARG A 1 129 ? 6.548 -6.566 -6.390 1.00 87.12 129 ARG A CA 1
ATOM 1016 C C . ARG A 1 129 ? 6.471 -6.640 -4.872 1.00 87.12 129 ARG A C 1
ATOM 1018 O O . ARG A 1 129 ? 7.405 -6.225 -4.197 1.00 87.12 129 ARG A O 1
ATOM 1025 N N . ASN A 1 130 ? 5.371 -7.200 -4.385 1.00 89.12 130 ASN A N 1
ATOM 1026 C CA . ASN A 1 130 ? 5.230 -7.634 -3.001 1.00 89.12 130 ASN A CA 1
ATOM 1027 C C . ASN A 1 130 ? 5.474 -9.146 -2.946 1.00 89.12 130 ASN A C 1
ATOM 1029 O O . ASN A 1 130 ? 5.135 -9.854 -3.898 1.00 89.12 130 ASN A O 1
ATOM 1033 N N . ILE A 1 131 ? 6.057 -9.628 -1.852 1.00 90.44 131 ILE A N 1
ATOM 1034 C CA . ILE A 1 131 ? 6.356 -11.049 -1.654 1.00 90.44 131 ILE A CA 1
ATOM 1035 C C . ILE A 1 131 ? 5.217 -11.664 -0.842 1.00 90.44 131 ILE A C 1
ATOM 1037 O O . ILE A 1 131 ? 4.820 -11.124 0.188 1.00 90.44 131 ILE A O 1
ATOM 1041 N N . TYR A 1 132 ? 4.662 -12.770 -1.340 1.00 90.56 132 TYR A N 1
ATOM 1042 C CA . TYR A 1 132 ? 3.559 -13.466 -0.681 1.00 90.56 132 TYR A CA 1
ATOM 1043 C C . TYR A 1 132 ? 3.966 -13.958 0.714 1.00 90.56 132 TYR A C 1
ATOM 1045 O O . TYR A 1 132 ? 5.100 -14.386 0.917 1.00 90.56 132 TYR A O 1
ATOM 1053 N N . GLY A 1 133 ? 3.025 -13.919 1.659 1.00 90.75 133 GLY A N 1
ATOM 1054 C CA . GLY A 1 133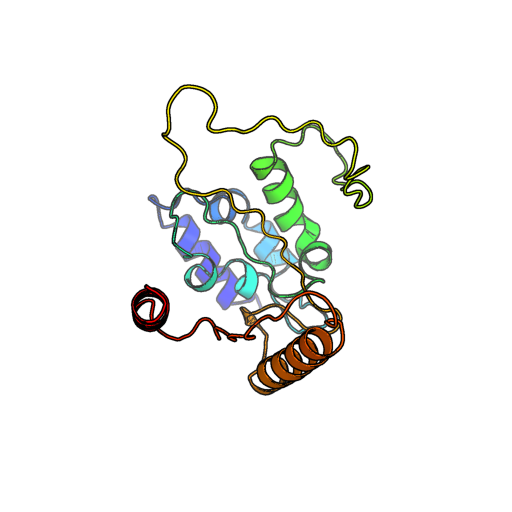 ? 3.246 -14.346 3.042 1.00 90.75 133 GLY A CA 1
ATOM 1055 C C . GLY A 1 133 ? 3.793 -13.259 3.968 1.00 90.75 133 GLY A C 1
ATOM 1056 O O . GLY A 1 133 ? 3.866 -13.493 5.169 1.00 90.75 133 GLY A O 1
ATOM 1057 N N . PHE A 1 134 ? 4.114 -12.071 3.448 1.00 91.81 134 PHE A N 1
ATOM 1058 C CA . PHE A 1 134 ? 4.563 -10.932 4.249 1.00 91.81 134 PHE A CA 1
ATOM 1059 C C . PHE A 1 134 ? 3.538 -9.798 4.205 1.00 91.81 134 PHE A C 1
ATOM 1061 O O . PHE A 1 134 ? 2.938 -9.552 3.149 1.00 91.81 134 PHE A O 1
ATOM 1068 N N . PRO A 1 135 ? 3.351 -9.067 5.317 1.00 92.62 135 PRO A N 1
ATOM 1069 C CA . PRO A 1 135 ? 2.610 -7.822 5.276 1.00 92.62 135 PRO A CA 1
ATOM 1070 C C . PRO A 1 135 ? 3.436 -6.744 4.555 1.00 92.62 135 PRO A C 1
ATOM 1072 O O . PRO A 1 135 ? 4.569 -6.971 4.127 1.00 92.62 135 PRO A O 1
ATOM 1075 N N . PHE A 1 136 ? 2.884 -5.544 4.407 1.00 90.31 136 PHE A N 1
ATOM 1076 C CA . PHE A 1 136 ? 3.621 -4.415 3.846 1.00 90.31 136 PHE A CA 1
ATOM 1077 C C . PHE A 1 136 ? 4.450 -3.695 4.912 1.00 90.31 136 PHE A C 1
ATOM 1079 O O . PHE A 1 136 ? 4.367 -3.977 6.108 1.00 90.31 136 PHE A O 1
ATOM 1086 N N . VAL A 1 137 ? 5.274 -2.747 4.454 1.00 84.88 137 VAL A N 1
ATOM 1087 C CA . VAL A 1 137 ? 6.278 -2.025 5.258 1.00 84.88 137 VAL A CA 1
ATOM 1088 C C . VAL A 1 137 ? 5.782 -1.578 6.646 1.00 84.88 137 VAL A C 1
ATOM 1090 O O . VAL A 1 137 ? 6.554 -1.733 7.593 1.00 84.88 137 VAL A O 1
ATOM 1093 N N . PRO A 1 138 ? 4.542 -1.072 6.821 1.00 84.19 138 PRO A N 1
ATOM 1094 C CA . PRO A 1 138 ? 4.053 -0.635 8.130 1.00 84.19 138 PRO A CA 1
ATOM 1095 C C . PRO A 1 138 ? 3.951 -1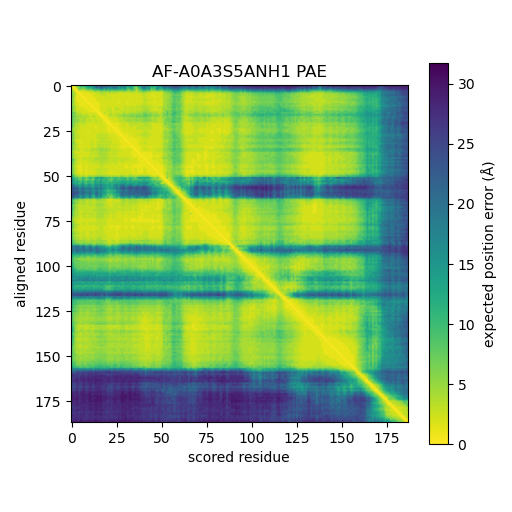.718 9.209 1.00 84.19 138 PRO A C 1
ATOM 1097 O O . PRO A 1 138 ? 4.088 -1.400 10.387 1.00 84.19 138 PRO A O 1
ATOM 1100 N N . LEU A 1 139 ? 3.695 -2.968 8.823 1.00 88.69 139 LEU A N 1
ATOM 1101 C CA . LEU A 1 139 ? 3.532 -4.101 9.744 1.00 88.69 139 LEU A CA 1
ATOM 1102 C C . LEU A 1 139 ? 4.708 -5.079 9.689 1.00 88.69 139 LEU A C 1
ATOM 1104 O O . LEU A 1 139 ? 4.737 -6.060 10.423 1.00 88.69 139 LEU A O 1
ATOM 1108 N N . LEU A 1 140 ? 5.679 -4.814 8.819 1.00 89.75 140 LEU A N 1
ATOM 1109 C CA . LEU A 1 140 ? 6.850 -5.655 8.629 1.00 89.75 140 LEU A CA 1
ATOM 1110 C C . LEU A 1 140 ? 7.757 -5.570 9.862 1.00 89.75 140 LEU A C 1
ATOM 1112 O O . LEU A 1 140 ? 8.322 -4.507 10.160 1.00 89.75 140 LEU A O 1
ATOM 1116 N N . SER A 1 141 ? 7.923 -6.693 10.563 1.00 91.06 141 SER A N 1
ATOM 1117 C CA . SER A 1 141 ? 8.831 -6.780 11.703 1.00 91.06 141 SER A CA 1
ATOM 1118 C C . SER A 1 141 ? 10.296 -6.708 11.256 1.00 91.06 141 SER A C 1
ATOM 1120 O O . SER A 1 141 ? 10.623 -6.768 10.067 1.00 91.06 141 SER A O 1
ATOM 1122 N N . LYS A 1 142 ? 11.219 -6.553 12.210 1.00 91.94 142 LYS A N 1
ATOM 1123 C CA . LYS A 1 142 ? 12.657 -6.579 11.904 1.00 91.94 142 LYS A CA 1
ATOM 1124 C C . LYS A 1 142 ? 13.081 -7.936 11.333 1.00 91.94 142 LYS A C 1
ATOM 1126 O O . LYS A 1 142 ? 13.841 -7.967 10.368 1.00 91.94 142 LYS A O 1
ATOM 1131 N N . ASP A 1 143 ? 12.574 -9.024 11.902 1.00 93.56 143 ASP A N 1
ATOM 1132 C CA . ASP A 1 143 ? 12.913 -10.377 11.462 1.00 93.56 143 ASP A CA 1
ATOM 1133 C C . ASP A 1 143 ? 12.346 -10.667 10.071 1.00 93.56 143 ASP A C 1
ATOM 1135 O O . ASP A 1 143 ? 13.063 -11.200 9.225 1.00 93.56 143 ASP A O 1
ATOM 1139 N N . ASP A 1 144 ? 11.127 -10.201 9.783 1.00 91.25 144 ASP A N 1
ATOM 1140 C CA . ASP A 1 144 ? 10.544 -10.273 8.439 1.00 91.25 144 ASP A CA 1
ATOM 1141 C C . ASP A 1 144 ? 11.410 -9.533 7.413 1.00 91.25 144 ASP A C 1
ATOM 1143 O O . ASP A 1 144 ? 11.676 -10.060 6.335 1.00 91.25 144 ASP A O 1
ATOM 1147 N N . LYS A 1 145 ? 11.906 -8.330 7.746 1.00 89.62 145 LYS A N 1
ATOM 1148 C CA . LYS A 1 145 ? 12.784 -7.547 6.855 1.00 89.62 145 LYS A CA 1
ATOM 1149 C C . LYS A 1 145 ? 14.073 -8.299 6.542 1.00 89.62 145 LYS A C 1
ATOM 1151 O O . LYS A 1 145 ? 14.438 -8.407 5.375 1.00 89.62 145 LYS A O 1
ATOM 1156 N N . LEU A 1 146 ? 14.733 -8.837 7.567 1.00 91.25 146 LEU A N 1
ATOM 1157 C CA . LEU A 1 146 ? 15.971 -9.607 7.411 1.00 91.25 146 LEU A CA 1
ATOM 1158 C C . LEU A 1 146 ? 15.739 -10.891 6.612 1.00 91.25 146 LEU A C 1
ATOM 1160 O O . LEU A 1 146 ? 16.573 -11.296 5.803 1.00 91.25 146 LEU A O 1
ATOM 1164 N N . HIS A 1 147 ? 14.602 -11.543 6.830 1.00 92.12 147 HIS A N 1
ATOM 1165 C CA . HIS A 1 147 ? 14.242 -12.750 6.111 1.00 92.12 147 HIS A CA 1
ATOM 1166 C C . HIS A 1 147 ? 13.954 -12.463 4.631 1.00 92.12 147 HIS A C 1
ATOM 1168 O O . HIS A 1 147 ? 14.487 -13.154 3.761 1.00 92.12 147 HIS A O 1
ATOM 1174 N N . LEU A 1 148 ? 13.187 -11.409 4.338 1.00 91.06 148 LEU A N 1
ATOM 1175 C CA . LEU A 1 148 ? 12.941 -10.931 2.978 1.00 91.06 148 LEU A CA 1
ATOM 1176 C C . LEU A 1 148 ? 14.237 -10.548 2.265 1.00 91.06 148 LEU A C 1
ATOM 1178 O O . LEU A 1 148 ? 14.442 -10.943 1.120 1.00 91.06 148 LEU A O 1
ATOM 1182 N N . GLU A 1 149 ? 15.125 -9.818 2.938 1.00 88.75 149 GLU A N 1
ATOM 1183 C CA . GLU A 1 149 ? 16.422 -9.421 2.391 1.00 88.75 149 GLU A CA 1
ATOM 1184 C C . GLU A 1 149 ? 17.244 -10.642 1.972 1.00 88.75 149 GLU A C 1
ATOM 1186 O O . GLU A 1 149 ? 17.698 -10.716 0.829 1.00 88.75 149 GLU A O 1
ATOM 1191 N N . ARG A 1 150 ? 17.376 -11.632 2.863 1.00 88.38 150 ARG A N 1
ATOM 1192 C CA . ARG A 1 150 ? 18.100 -12.878 2.574 1.00 88.38 150 ARG A CA 1
ATOM 1193 C C . ARG A 1 150 ? 17.480 -13.637 1.409 1.00 88.38 150 ARG A C 1
ATOM 1195 O O . ARG A 1 150 ? 18.215 -14.086 0.533 1.00 88.38 150 ARG A O 1
ATOM 1202 N N . GLN A 1 151 ? 16.152 -13.769 1.377 1.00 88.31 151 GLN A N 1
ATOM 1203 C CA . GLN A 1 151 ? 15.460 -14.447 0.281 1.00 88.31 151 GLN A CA 1
ATOM 1204 C C . GLN A 1 151 ? 15.710 -13.756 -1.063 1.00 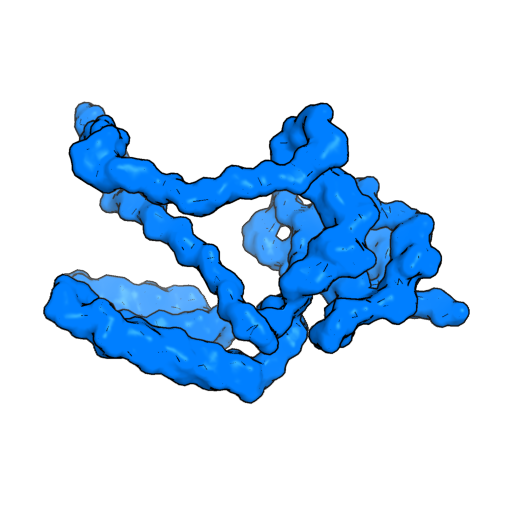88.31 151 GLN A C 1
ATOM 1206 O O . GLN A 1 151 ? 16.090 -14.413 -2.030 1.00 88.31 151 GLN A O 1
ATOM 1211 N N . VAL A 1 152 ? 15.517 -12.436 -1.130 1.00 87.25 152 VAL A N 1
ATOM 1212 C CA . VAL A 1 152 ? 15.671 -11.675 -2.377 1.00 87.25 152 VAL A CA 1
ATOM 1213 C C . VAL A 1 152 ? 17.124 -11.680 -2.831 1.00 87.25 152 VAL A C 1
ATOM 1215 O O . VAL A 1 152 ? 17.384 -11.962 -3.998 1.00 87.25 152 VAL A O 1
ATOM 1218 N N . SER A 1 153 ? 18.068 -11.441 -1.918 1.00 83.75 153 SER A N 1
ATOM 1219 C CA . SER A 1 153 ? 19.500 -11.513 -2.211 1.00 83.75 153 SER A CA 1
ATOM 1220 C C . SER A 1 153 ? 19.869 -12.881 -2.785 1.00 83.75 153 SER A C 1
ATOM 1222 O O . SER A 1 153 ? 20.475 -12.954 -3.853 1.00 83.75 153 SER A O 1
ATOM 1224 N N . TRP A 1 154 ? 19.427 -13.970 -2.150 1.00 82.69 154 TRP A N 1
ATOM 1225 C CA . TRP A 1 154 ? 19.707 -15.326 -2.616 1.00 82.69 154 TRP A CA 1
ATOM 1226 C C . TRP A 1 154 ? 19.144 -15.606 -4.019 1.00 82.69 154 TRP A C 1
ATOM 1228 O O . TRP A 1 154 ? 19.860 -16.143 -4.864 1.00 82.69 154 TRP A O 1
ATOM 1238 N N . ILE A 1 155 ? 17.893 -15.214 -4.299 1.00 83.00 155 ILE A N 1
ATOM 1239 C CA . ILE A 1 155 ? 17.276 -15.392 -5.627 1.00 83.00 155 ILE A CA 1
ATOM 1240 C C . ILE A 1 155 ? 18.047 -14.597 -6.684 1.00 83.00 155 ILE A C 1
ATOM 1242 O O . ILE A 1 155 ? 18.384 -15.145 -7.737 1.00 83.00 155 ILE A O 1
ATOM 1246 N N . CYS A 1 156 ? 18.353 -13.331 -6.389 1.00 76.94 156 CYS A N 1
ATOM 1247 C CA . CYS A 1 156 ? 19.107 -12.459 -7.282 1.00 76.94 156 CYS A CA 1
ATOM 1248 C C . CYS A 1 156 ? 20.492 -13.036 -7.581 1.00 76.94 156 CYS A C 1
ATOM 1250 O O . CYS A 1 156 ? 20.874 -13.089 -8.739 1.00 76.94 156 CYS A O 1
ATOM 1252 N N . HIS A 1 157 ? 21.220 -13.551 -6.590 1.00 72.31 157 HIS A N 1
ATOM 1253 C CA . HIS A 1 157 ? 22.529 -14.164 -6.833 1.00 72.31 157 HIS A CA 1
ATOM 1254 C C . HIS A 1 157 ? 22.464 -15.432 -7.700 1.00 72.31 157 HIS A C 1
ATOM 1256 O O . HIS A 1 157 ? 23.443 -15.766 -8.360 1.00 72.31 157 HIS A O 1
ATOM 1262 N N . ARG A 1 158 ? 21.330 -16.144 -7.722 1.00 69.81 158 ARG A N 1
ATOM 1263 C CA . ARG A 1 158 ? 21.207 -17.452 -8.386 1.00 69.81 158 ARG A CA 1
ATOM 1264 C C . ARG A 1 158 ? 20.704 -17.390 -9.826 1.00 69.81 158 ARG A C 1
ATOM 1266 O O . ARG A 1 158 ? 20.987 -18.298 -10.599 1.00 69.81 158 ARG A O 1
ATOM 1273 N N . GLN A 1 159 ? 19.936 -16.366 -10.194 1.00 62.28 159 GLN A N 1
ATOM 1274 C CA . GLN A 1 159 ? 19.336 -16.252 -11.533 1.00 62.28 159 GLN A CA 1
ATOM 1275 C C . GLN A 1 159 ? 20.276 -15.667 -12.597 1.00 62.28 159 GLN A C 1
ATOM 1277 O O . GLN A 1 159 ? 19.835 -15.339 -13.696 1.00 62.28 159 GLN A O 1
ATOM 1282 N N . ILE A 1 160 ? 21.565 -15.527 -12.295 1.00 55.62 160 ILE A N 1
ATOM 1283 C CA . ILE A 1 160 ? 22.432 -14.622 -13.035 1.00 55.62 160 ILE A CA 1
ATOM 1284 C C . ILE A 1 160 ? 23.695 -15.334 -13.503 1.00 55.62 160 ILE A C 1
ATOM 1286 O O . ILE A 1 160 ? 24.706 -15.352 -12.810 1.00 55.62 160 ILE A O 1
ATOM 1290 N N . ASN A 1 161 ? 23.632 -15.858 -14.725 1.00 49.19 161 ASN A N 1
ATOM 1291 C CA . ASN A 1 161 ? 24.821 -16.161 -15.522 1.00 49.19 161 ASN A CA 1
ATOM 1292 C C . ASN A 1 161 ? 25.112 -15.071 -16.582 1.00 49.19 161 ASN A C 1
ATOM 1294 O O . ASN A 1 161 ? 26.239 -15.011 -17.055 1.00 49.19 161 ASN A O 1
ATOM 1298 N N . ASP A 1 162 ? 24.165 -14.164 -16.884 1.00 51.62 162 ASP A N 1
ATOM 1299 C CA . ASP A 1 162 ? 24.293 -13.200 -18.003 1.00 51.62 162 ASP A CA 1
ATOM 1300 C C . ASP A 1 162 ? 24.274 -11.703 -17.611 1.00 51.62 162 ASP A C 1
ATOM 1302 O O . ASP A 1 162 ? 24.462 -10.840 -18.465 1.00 51.62 162 ASP A O 1
ATOM 1306 N N . TYR A 1 163 ? 24.065 -11.346 -16.338 1.00 52.31 163 TYR A N 1
ATOM 1307 C CA . TYR A 1 163 ? 23.894 -9.941 -15.922 1.00 52.31 163 TYR A CA 1
ATOM 1308 C C . TYR A 1 163 ? 24.516 -9.656 -14.559 1.00 52.31 163 TYR A C 1
ATOM 1310 O O . TYR A 1 163 ? 23.783 -9.676 -13.591 1.00 52.31 163 TYR A O 1
ATOM 1318 N N . ILE A 1 164 ? 25.814 -9.366 -14.435 1.00 46.12 164 ILE A N 1
ATOM 1319 C CA . ILE A 1 164 ? 26.444 -9.056 -13.131 1.00 46.12 164 ILE A CA 1
ATOM 1320 C C . ILE A 1 164 ? 25.722 -7.877 -12.440 1.00 46.12 164 ILE A C 1
ATOM 1322 O O . ILE A 1 164 ? 25.845 -6.752 -12.930 1.00 46.12 164 ILE A O 1
ATOM 1326 N N . PRO A 1 165 ? 25.045 -8.046 -11.283 1.00 46.62 165 PRO A N 1
ATOM 1327 C CA . PRO A 1 165 ? 24.603 -6.923 -10.486 1.00 46.62 165 PRO A CA 1
ATOM 1328 C C . PRO A 1 165 ? 25.283 -6.993 -9.125 1.00 46.62 165 PRO A C 1
ATOM 1330 O O . PRO A 1 165 ? 25.144 -7.941 -8.348 1.00 46.62 165 PRO A O 1
ATOM 1333 N N . THR A 1 166 ? 25.961 -5.919 -8.774 1.00 49.69 166 THR A N 1
ATOM 1334 C CA . THR A 1 166 ? 26.229 -5.645 -7.371 1.00 49.69 166 THR A CA 1
ATOM 1335 C C . THR A 1 166 ? 24.874 -5.400 -6.701 1.00 49.69 166 THR A C 1
ATOM 1337 O O . THR A 1 166 ? 24.237 -4.373 -6.934 1.00 49.69 166 THR A O 1
ATOM 1340 N N . TYR A 1 167 ? 24.369 -6.370 -5.935 1.00 46.03 167 TYR A N 1
ATOM 1341 C CA . TYR A 1 167 ? 23.134 -6.199 -5.171 1.00 46.03 167 TYR A CA 1
ATOM 1342 C C . TYR A 1 167 ? 23.410 -5.233 -4.015 1.00 46.03 167 TYR A C 1
ATOM 1344 O O . TYR A 1 167 ? 24.054 -5.598 -3.035 1.00 46.03 167 TYR A O 1
ATOM 1352 N N . ILE A 1 168 ? 22.944 -3.991 -4.144 1.00 48.03 168 ILE A N 1
ATOM 1353 C CA . ILE A 1 168 ? 23.007 -2.986 -3.080 1.00 48.03 168 ILE A CA 1
ATOM 1354 C C . ILE A 1 168 ? 21.611 -2.883 -2.472 1.00 48.03 168 ILE A C 1
ATOM 1356 O O . ILE A 1 168 ? 20.688 -2.321 -3.067 1.00 48.03 168 ILE A O 1
ATOM 1360 N N . PHE A 1 169 ? 21.446 -3.470 -1.288 1.00 39.69 169 PHE A N 1
ATOM 1361 C CA . PHE A 1 169 ? 20.211 -3.368 -0.526 1.00 39.69 169 PHE A CA 1
ATOM 1362 C C . PHE A 1 169 ? 20.135 -1.996 0.146 1.00 39.69 169 PHE A C 1
ATOM 1364 O O . PHE A 1 169 ? 20.793 -1.742 1.152 1.00 39.69 169 PHE A O 1
ATOM 1371 N N . TYR A 1 170 ? 19.295 -1.111 -0.386 1.00 41.53 170 TYR A N 1
ATOM 1372 C CA . TYR A 1 170 ? 18.870 0.074 0.349 1.00 41.53 170 TYR A CA 1
ATOM 1373 C C . TYR A 1 170 ? 17.689 -0.311 1.237 1.00 41.53 170 TYR A C 1
ATOM 1375 O O . TYR A 1 170 ? 16.528 -0.261 0.825 1.00 41.53 170 TYR A O 1
ATOM 1383 N N . CYS A 1 171 ? 17.986 -0.684 2.482 1.00 34.88 171 CYS A N 1
ATOM 1384 C CA . CYS A 1 171 ? 17.008 -0.554 3.551 1.00 34.88 171 CYS A CA 1
ATOM 1385 C C . CYS A 1 171 ? 16.637 0.936 3.590 1.00 34.88 171 CYS A C 1
ATOM 1387 O O . CYS A 1 171 ? 17.517 1.773 3.777 1.00 34.88 171 CYS A O 1
ATOM 1389 N N . THR A 1 172 ? 15.378 1.295 3.329 1.00 37.69 172 THR A N 1
ATOM 1390 C CA . THR A 1 172 ? 14.891 2.686 3.184 1.00 37.69 172 THR A CA 1
ATOM 1391 C C . THR A 1 172 ? 14.880 3.474 4.506 1.00 37.69 172 THR A C 1
ATOM 1393 O O . THR A 1 172 ? 13.912 4.149 4.838 1.00 37.69 172 THR A O 1
ATOM 1396 N N . PHE A 1 173 ? 15.957 3.363 5.276 1.00 33.81 173 PHE A N 1
ATOM 1397 C CA . PHE A 1 173 ? 16.243 4.059 6.519 1.00 33.81 173 PHE A CA 1
ATOM 1398 C C . PHE A 1 173 ? 17.719 4.489 6.588 1.00 33.81 173 PHE A C 1
ATOM 1400 O O . PHE A 1 173 ? 18.264 4.573 7.674 1.00 33.81 173 PHE A O 1
ATOM 1407 N N . PHE A 1 174 ? 18.379 4.771 5.460 1.00 28.47 174 PHE A N 1
ATOM 1408 C CA . PHE A 1 174 ? 19.659 5.488 5.449 1.00 28.47 174 PHE A CA 1
ATOM 1409 C C . PHE A 1 174 ? 19.724 6.472 4.275 1.00 28.47 174 PHE A C 1
ATOM 1411 O O . PHE A 1 174 ? 19.080 6.295 3.242 1.00 28.47 174 PHE A O 1
ATOM 1418 N N . LEU A 1 175 ? 20.401 7.583 4.550 1.00 33.41 175 LEU A N 1
ATOM 1419 C CA . LEU A 1 175 ? 20.344 8.878 3.883 1.00 33.41 175 LEU A CA 1
ATOM 1420 C C . LEU A 1 175 ? 20.706 8.835 2.391 1.00 33.41 175 LEU A C 1
ATOM 1422 O O . LEU A 1 175 ? 21.579 8.097 1.947 1.00 33.41 175 LEU A O 1
ATOM 1426 N N . LEU A 1 176 ? 20.089 9.755 1.642 1.00 35.88 176 LEU A N 1
ATOM 1427 C CA . LEU A 1 176 ? 20.404 10.116 0.252 1.00 35.88 176 LEU A CA 1
ATOM 1428 C C . LEU A 1 176 ? 21.912 10.370 -0.006 1.00 35.88 176 LEU A C 1
ATOM 1430 O O . LEU A 1 176 ? 22.340 10.378 -1.159 1.00 35.88 176 LEU A O 1
ATOM 1434 N N . SER A 1 177 ? 22.707 10.583 1.050 1.00 37.31 177 SER A N 1
ATOM 1435 C CA . SER A 1 177 ? 24.157 10.788 1.002 1.00 37.31 177 SER A CA 1
ATOM 1436 C C . SER A 1 177 ? 24.918 9.593 0.432 1.00 37.31 177 SER A C 1
ATOM 1438 O O . SER A 1 177 ? 25.886 9.778 -0.303 1.00 37.31 177 SER A O 1
ATOM 1440 N N . ASP A 1 178 ? 24.464 8.369 0.701 1.00 38.25 178 ASP A N 1
ATOM 1441 C CA . ASP A 1 178 ? 25.224 7.168 0.335 1.00 38.25 178 ASP A CA 1
ATOM 1442 C C . ASP A 1 178 ? 25.035 6.799 -1.145 1.00 38.25 178 ASP A C 1
ATOM 1444 O O . ASP A 1 178 ? 25.886 6.152 -1.752 1.00 38.25 178 ASP A O 1
ATOM 1448 N N . LEU A 1 179 ? 23.947 7.276 -1.763 1.00 41.50 179 LEU A N 1
ATOM 1449 C CA . LEU A 1 179 ? 23.696 7.144 -3.200 1.00 41.50 179 LEU A CA 1
ATOM 1450 C C . LEU A 1 179 ? 24.599 8.083 -4.023 1.00 41.50 179 LEU A C 1
ATOM 1452 O O . LEU A 1 179 ? 25.073 7.706 -5.093 1.00 41.50 179 LEU A O 1
ATOM 1456 N N . LEU A 1 180 ? 24.861 9.292 -3.512 1.00 44.41 180 LEU A N 1
ATOM 1457 C CA . LEU A 1 180 ? 25.755 10.263 -4.153 1.00 44.41 180 LEU A CA 1
ATOM 1458 C C . LEU A 1 180 ? 27.218 9.814 -4.087 1.00 44.41 180 LEU A C 1
ATOM 1460 O O . LEU A 1 180 ? 27.925 9.911 -5.086 1.00 44.41 180 LEU A O 1
ATOM 1464 N N . ASN A 1 181 ? 27.647 9.248 -2.957 1.00 39.62 181 ASN A N 1
ATOM 1465 C CA . ASN A 1 181 ? 29.011 8.736 -2.808 1.00 39.62 181 ASN A CA 1
ATOM 1466 C C . ASN A 1 181 ? 29.288 7.517 -3.704 1.00 39.62 181 ASN A C 1
ATOM 1468 O O . ASN A 1 181 ? 30.402 7.362 -4.195 1.00 39.62 181 ASN A O 1
ATOM 1472 N N . PHE A 1 182 ? 28.282 6.677 -3.970 1.00 40.44 182 PHE A N 1
ATOM 1473 C CA . PHE A 1 182 ? 28.438 5.537 -4.876 1.00 40.44 182 PHE A CA 1
ATOM 1474 C C . PHE A 1 182 ? 28.499 5.960 -6.354 1.00 40.44 182 PHE A C 1
ATOM 1476 O O . PHE A 1 182 ? 29.330 5.455 -7.108 1.00 40.44 182 PHE A O 1
ATOM 1483 N N . LEU A 1 183 ? 27.673 6.933 -6.761 1.00 38.31 183 LEU A N 1
ATOM 1484 C CA . LEU A 1 183 ? 27.722 7.506 -8.112 1.00 38.31 183 LEU A CA 1
ATOM 1485 C C . LEU A 1 183 ? 29.025 8.277 -8.372 1.00 38.31 183 LEU A C 1
ATOM 1487 O O . LE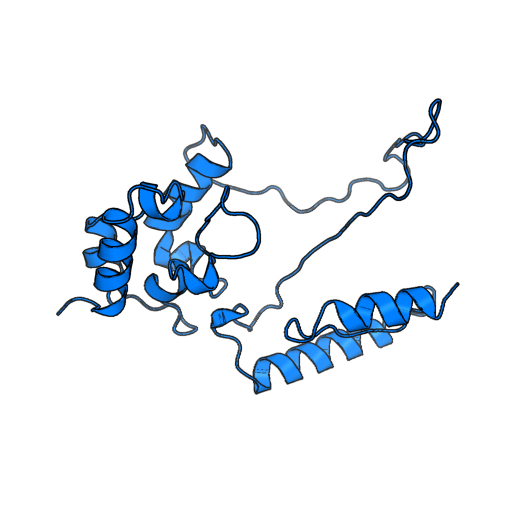U A 1 183 ? 29.533 8.247 -9.487 1.00 38.31 183 LEU A O 1
ATOM 1491 N N . ALA A 1 184 ? 29.596 8.916 -7.347 1.00 40.88 184 ALA A N 1
ATOM 1492 C CA . ALA A 1 184 ? 30.887 9.595 -7.445 1.00 40.88 184 ALA A CA 1
ATOM 1493 C C . ALA A 1 184 ? 32.087 8.633 -7.538 1.00 40.88 184 ALA A C 1
ATOM 1495 O O . ALA A 1 184 ? 33.147 9.040 -7.992 1.00 40.88 184 ALA A O 1
ATOM 1496 N N . ALA A 1 185 ? 31.937 7.372 -7.119 1.00 37.88 185 ALA A N 1
ATOM 1497 C CA . ALA A 1 185 ? 33.006 6.370 -7.158 1.00 37.88 185 ALA A CA 1
ATOM 1498 C C . ALA A 1 185 ? 33.042 5.549 -8.463 1.00 37.88 185 ALA A C 1
ATOM 1500 O O . ALA A 1 185 ? 33.901 4.682 -8.619 1.00 37.88 185 ALA A O 1
ATOM 1501 N N . THR A 1 186 ? 32.097 5.778 -9.381 1.00 38.09 186 THR A N 1
ATOM 1502 C CA . THR A 1 186 ? 31.994 5.079 -10.678 1.00 38.09 186 THR A CA 1
ATOM 1503 C C . THR A 1 186 ? 32.106 6.009 -11.893 1.00 38.09 186 THR A C 1
ATOM 1505 O O . THR A 1 186 ? 31.816 5.593 -13.015 1.00 38.09 186 THR A O 1
ATOM 1508 N N . ILE A 1 187 ? 32.580 7.239 -11.677 1.00 39.09 187 ILE A N 1
ATOM 1509 C CA . ILE A 1 187 ? 33.051 8.186 -12.701 1.00 39.09 187 ILE A CA 1
ATOM 1510 C C . ILE A 1 187 ? 34.528 8.452 -12.417 1.00 39.09 187 ILE A C 1
ATOM 1512 O O . ILE A 1 187 ? 35.311 8.476 -13.390 1.00 39.09 187 ILE A O 1
#

Solvent-accessible surface area (backbone atoms only — not comparable to full-atom values): 12276 Å² total; per-residue (Å²): 135,77,38,61,68,44,51,55,50,49,51,56,44,67,76,34,84,84,63,80,27,56,43,54,76,56,66,51,74,68,53,50,74,72,37,41,85,48,59,38,101,86,66,40,38,61,45,67,22,59,31,60,87,77,34,69,63,97,50,90,89,67,30,47,62,43,72,36,31,85,53,38,61,66,77,43,28,79,54,47,52,56,43,50,35,62,75,69,64,55,92,62,98,69,91,81,80,78,81,91,75,90,71,60,77,94,68,66,78,78,69,76,87,48,76,90,72,77,76,69,88,78,86,88,87,85,86,88,84,84,62,88,97,53,55,29,80,87,66,48,48,73,66,54,50,54,51,50,48,52,52,50,52,53,52,60,68,68,78,50,92,86,62,97,68,88,85,77,84,75,66,95,82,67,64,77,65,62,61,51,56,55,58,64,73,76,113

Radius of gyration: 20.99 Å; Cα contacts (8 Å, |Δi|>4): 137; chains: 1; bounding box: 53×40×56 Å

Sequence (187 aa):
MESKALIDIYECMQNNDENRSLSKKHLIKEFIDQYGFIRTPFGGTLSHCVNAKQNNGLNPTENLPRCVDPECYTTFSGFFDSILKDCHKFAVKKISHPKANFGNASKLGFSDLNRGCQIILSTKVQLKRNIYGFPFVPLLSKDDKLHLERQVSWICHRQINDYIPTYIFYCTFFLLSDLLNFLAATI